Protein AF-0000000075212698 (afdb_homodimer)

pLDDT: mean 96.48, std 2.79, range [84.56, 98.81]

Nearest PDB structures (foldseek):
  7v3x-assembly1_C  TM=4.521E-01  e=8.523E-01  Synechococcus elongatus PCC 7942 = FACHB-805
  4tla-assembly1_F  TM=4.511E-01  e=1.240E+00  Synechococcus elongatus PCC 7942 = FACHB-805
  7x1y-assembly1_A  TM=4.013E-01  e=2.177E+00  Synechococcus elongatus PCC 7942 = FACHB-805
  7v3x-assembly1_F  TM=4.484E-01  e=5.225E+00  Synechococcus elongatus PCC 7942 = FACHB-805
  7v3x-assembly1_C  TM=4.525E-01  e=9.574E-01  Synechococcus elongatus PCC 7942 = FACHB-805

InterPro domains:
  IPR014925 CGGC domain [PF08821] (2-111)
  IPR014925 CGGC domain [SM01078] (2-111)

Solvent-accessible surface area (backbone atoms only — not comparable to full-atom values): 11495 Å² total; per-residue (Å²): 83,31,32,24,37,38,31,39,44,86,47,43,85,81,42,40,46,38,66,52,44,43,12,53,72,64,35,28,68,58,33,40,86,45,60,92,48,64,62,40,64,41,27,60,37,54,20,70,33,91,84,33,79,40,36,45,64,47,38,45,51,39,36,72,72,58,29,43,27,40,28,38,24,20,33,27,60,61,2,48,94,79,70,56,46,43,89,44,39,68,61,48,48,52,42,40,52,71,57,41,56,93,83,36,42,79,37,71,45,32,51,135,84,29,32,24,37,38,31,40,45,86,47,43,85,81,42,41,46,36,66,50,43,42,12,54,72,65,34,29,69,57,32,39,84,43,61,91,48,64,64,41,64,41,26,60,36,54,21,70,34,92,83,33,78,40,35,45,64,47,39,45,52,39,36,73,72,59,28,44,26,42,28,38,24,21,33,27,60,61,3,48,94,79,69,56,46,44,90,46,39,68,61,48,49,52,42,42,51,72,56,42,56,92,85,35,42,78,36,70,43,31,49,134

Foldseek 3Di:
DEEEEEEAPVCVVPDVCVLLVVCLCCVDALSVVVNVDHYHYQYYYYLPHPPSPCLLVVLLVSVVSPALEYEYECCAQQVPPPRDHRPCLVVSQVSNVVNRPVNRYYHRYRHD/DEEEEEEAPVCVVPDVCVLLVVCLCCVDALSVVVNVDHYHYQYYYYLPHPPSPCLLVVLLVSVVSPALEYEYECCAQQVPPPRDHRPCLVVSQVSNVVNRDVNRYYHRYRHD

Radius of gyration: 16.18 Å; Cα contacts (8 Å, |Δi|>4): 481; chains: 2; bounding box: 34×48×38 Å

Secondary structure (DSSP, 8-state):
-EEEEEE-GGGTTT--SHHHHHHHHHT-GGGGGGTTS--EEEEEEE--STT-TTHHHHHHHHHHTT-SEEEEPHHHHT-TTTT---TTHHHHHHHHHHHS-TT-EEE--S--/-EEEEEE-GGGTTT--SHHHHHHHHHT-GGGGGGTTS--EEEEEEE--STT-TTHHHHHHHHHHTT-SEEEEPHHHHT-TTTT---TTHHHHHHHHHHHS-TT-EEE--S--

Structure (mmCIF, N/CA/C/O backbone):
data_AF-0000000075212698-model_v1
#
loop_
_entity.id
_entity.type
_entity.pdbx_description
1 polymer 'Predicted metal-binding protein'
#
loop_
_atom_site.group_PDB
_atom_site.id
_atom_site.type_symbol
_atom_site.label_atom_id
_atom_site.label_alt_id
_atom_site.label_comp_id
_atom_site.label_asym_id
_atom_site.label_entity_id
_atom_site.label_seq_id
_atom_site.pdbx_PDB_ins_code
_atom_site.Cartn_x
_atom_site.Cartn_y
_atom_site.Cartn_z
_atom_site.occupancy
_atom_site.B_iso_or_equiv
_atom_site.auth_seq_id
_atom_site.auth_comp_id
_atom_site.auth_asym_id
_atom_site.auth_atom_id
_atom_site.pdbx_PDB_model_num
ATOM 1 N N . MET A 1 1 ? -13.312 -9.727 -5.676 1 96.56 1 MET A N 1
ATOM 2 C CA . MET A 1 1 ? -12.266 -10.398 -4.914 1 96.56 1 MET A CA 1
ATOM 3 C C . MET A 1 1 ? -11.633 -9.445 -3.906 1 96.56 1 MET A C 1
ATOM 5 O O . MET A 1 1 ? -11.703 -8.227 -4.066 1 96.56 1 MET A O 1
ATOM 9 N N . LYS A 1 2 ? -11.102 -10.055 -2.836 1 98 2 LYS A N 1
ATOM 10 C CA . LYS A 1 2 ? -10.336 -9.336 -1.823 1 98 2 LYS A CA 1
ATOM 11 C C . LYS A 1 2 ? -8.844 -9.602 -1.974 1 98 2 LYS A C 1
ATOM 13 O O . LYS A 1 2 ? -8.375 -10.719 -1.748 1 98 2 LYS A O 1
ATOM 18 N N . LEU A 1 3 ? -8.117 -8.508 -2.314 1 98.75 3 LEU A N 1
ATOM 19 C CA . LEU A 1 3 ? -6.77 -8.664 -2.854 1 98.75 3 LEU A CA 1
ATOM 20 C C . LEU A 1 3 ? -5.723 -8.164 -1.861 1 98.75 3 LEU A C 1
ATOM 22 O O . LEU A 1 3 ? -5.844 -7.051 -1.337 1 98.75 3 LEU A O 1
ATOM 26 N N . GLY A 1 4 ? -4.793 -9 -1.529 1 98.75 4 GLY A N 1
ATOM 27 C CA . GLY A 1 4 ? -3.529 -8.562 -0.956 1 98.75 4 GLY A CA 1
ATOM 28 C C . GLY A 1 4 ? -2.41 -8.469 -1.976 1 98.75 4 GLY A C 1
ATOM 29 O O . GLY A 1 4 ? -2.352 -9.266 -2.914 1 98.75 4 GLY A O 1
ATOM 30 N N . ILE A 1 5 ? -1.517 -7.516 -1.771 1 98.75 5 ILE A N 1
ATOM 31 C CA . ILE A 1 5 ? -0.363 -7.375 -2.652 1 98.75 5 ILE A CA 1
ATOM 32 C C . ILE A 1 5 ? 0.925 -7.457 -1.836 1 98.75 5 ILE A C 1
ATOM 34 O O . ILE A 1 5 ? 1.064 -6.777 -0.817 1 98.75 5 ILE A O 1
ATOM 38 N N . ILE A 1 6 ? 1.846 -8.305 -2.266 1 98.5 6 ILE A N 1
ATOM 39 C CA . ILE A 1 6 ? 3.182 -8.398 -1.686 1 98.5 6 ILE A CA 1
ATOM 40 C C . ILE A 1 6 ? 4.219 -7.934 -2.707 1 98.5 6 ILE A C 1
ATOM 42 O O . ILE A 1 6 ? 4.266 -8.445 -3.828 1 98.5 6 ILE A O 1
ATOM 46 N N . ARG A 1 7 ? 4.996 -6.969 -2.311 1 97.88 7 ARG A N 1
ATOM 47 C CA . ARG A 1 7 ? 5.977 -6.391 -3.227 1 97.88 7 ARG A CA 1
ATOM 48 C C . ARG A 1 7 ? 7.395 -6.578 -2.699 1 97.88 7 ARG A C 1
ATOM 50 O O . ARG A 1 7 ? 7.586 -6.988 -1.553 1 97.88 7 ARG A O 1
ATOM 57 N N . CYS A 1 8 ? 8.398 -6.289 -3.504 1 97.44 8 CYS A N 1
ATOM 58 C CA . CYS A 1 8 ? 9.805 -6.379 -3.133 1 97.44 8 CYS A CA 1
ATOM 59 C C . CYS A 1 8 ? 10.203 -5.223 -2.223 1 97.44 8 CYS A C 1
ATOM 61 O O . CYS A 1 8 ? 10.016 -4.059 -2.574 1 97.44 8 CYS A O 1
ATOM 63 N N . GLN A 1 9 ? 10.797 -5.602 -1.095 1 94.31 9 GLN A N 1
ATOM 64 C CA . GLN A 1 9 ? 11.234 -4.559 -0.175 1 94.31 9 GLN A CA 1
ATOM 65 C C . GLN A 1 9 ? 12.344 -3.715 -0.79 1 94.31 9 GLN A C 1
ATOM 67 O O . GLN A 1 9 ? 12.445 -2.518 -0.518 1 94.31 9 GLN A O 1
ATOM 72 N N . GLN A 1 10 ? 13.102 -4.266 -1.676 1 93.38 10 GLN A N 1
ATOM 73 C CA . GLN A 1 10 ? 14.281 -3.604 -2.225 1 93.38 10 GLN A CA 1
ATOM 74 C C . GLN A 1 10 ? 13.891 -2.566 -3.275 1 93.38 10 GLN A C 1
ATOM 76 O O . GLN A 1 10 ? 14.719 -1.747 -3.684 1 93.38 10 GLN A O 1
ATOM 81 N N . THR A 1 11 ? 12.695 -2.553 -3.703 1 93.38 11 THR A N 1
ATOM 82 C CA . THR A 1 11 ? 12.297 -1.624 -4.758 1 93.38 11 THR A CA 1
ATOM 83 C C . THR A 1 11 ? 11.344 -0.564 -4.211 1 93.38 11 THR A C 1
ATOM 85 O O . THR A 1 11 ? 10.977 0.371 -4.926 1 93.38 11 THR A O 1
ATOM 88 N N . GLU A 1 12 ? 11 -0.681 -2.941 1 89.44 12 GLU A N 1
ATOM 89 C CA . GLU A 1 12 ? 10.016 0.217 -2.348 1 89.44 12 GLU A CA 1
ATOM 90 C C . GLU A 1 12 ? 10.508 1.66 -2.348 1 89.44 12 GLU A C 1
ATOM 92 O O . GLU A 1 12 ? 9.711 2.598 -2.418 1 89.44 12 GLU A O 1
ATOM 97 N N . HIS A 1 13 ? 11.844 1.8 -2.256 1 89 13 HIS A N 1
ATOM 98 C CA . HIS A 1 13 ? 12.406 3.146 -2.225 1 89 13 HIS A CA 1
ATOM 99 C C . HIS A 1 13 ? 12.219 3.85 -3.566 1 89 13 HIS A C 1
ATOM 101 O O . HIS A 1 13 ? 12.242 5.082 -3.635 1 89 13 HIS A O 1
ATOM 107 N N . LEU A 1 14 ? 12.047 3.121 -4.633 1 91.69 14 LEU A N 1
ATOM 108 C CA . LEU A 1 14 ? 11.93 3.672 -5.98 1 91.69 14 LEU A CA 1
ATOM 109 C C . LEU A 1 14 ? 10.477 3.721 -6.43 1 91.69 14 LEU A C 1
ATOM 111 O O . LEU A 1 14 ? 10.117 4.496 -7.316 1 91.69 14 LEU A O 1
ATOM 115 N N . CYS A 1 15 ? 9.68 2.93 -5.801 1 96.25 15 CYS A N 1
ATOM 116 C CA . CYS A 1 15 ? 8.344 2.703 -6.355 1 96.25 15 CYS A CA 1
ATOM 117 C C . CYS A 1 15 ? 7.297 2.648 -5.254 1 96.25 15 CYS A C 1
ATOM 119 O O . CYS A 1 15 ? 7.324 1.75 -4.41 1 96.25 15 CYS A O 1
ATOM 121 N N . PRO A 1 16 ? 6.305 3.539 -5.285 1 97.12 16 PRO A N 1
ATOM 122 C CA . PRO A 1 16 ? 5.277 3.521 -4.242 1 97.12 16 PRO A CA 1
ATOM 123 C C . PRO A 1 16 ? 4.133 2.559 -4.555 1 97.12 16 PRO A C 1
ATOM 125 O O . PRO A 1 16 ? 3.152 2.498 -3.811 1 97.12 16 PRO A O 1
ATOM 128 N N . GLY A 1 17 ? 4.219 1.782 -5.602 1 97.12 17 GLY A N 1
ATOM 129 C CA . GLY A 1 17 ? 3.201 0.8 -5.945 1 97.12 17 GLY A CA 1
ATOM 130 C C . GLY A 1 17 ? 2.094 1.367 -6.812 1 97.12 17 GLY A C 1
ATOM 131 O O . GLY A 1 17 ? 0.972 0.853 -6.812 1 97.12 17 GLY A O 1
ATOM 132 N N . THR A 1 18 ? 2.371 2.426 -7.594 1 98.06 18 THR A N 1
ATOM 133 C CA . THR A 1 18 ? 1.349 3.197 -8.297 1 98.06 18 THR A CA 1
ATOM 134 C C . THR A 1 18 ? 0.63 2.332 -9.328 1 98.06 18 THR A C 1
ATOM 136 O O . THR A 1 18 ? -0.601 2.262 -9.336 1 98.06 18 THR A O 1
ATOM 139 N N . LYS A 1 19 ? 1.386 1.662 -10.133 1 97.38 19 LYS A N 1
ATOM 140 C CA . LYS A 1 19 ? 0.755 0.887 -11.195 1 97.38 19 LYS A CA 1
ATOM 141 C C . LYS A 1 19 ? 0.033 -0.334 -10.633 1 97.38 19 LYS A C 1
ATOM 143 O O . LYS A 1 19 ? -1 -0.75 -11.164 1 97.38 19 LYS A O 1
ATOM 148 N N . CYS A 1 20 ? 0.6 -0.941 -9.555 1 98.06 20 CYS A N 1
ATOM 149 C CA . CYS A 1 20 ? -0.098 -2.035 -8.891 1 98.06 20 CYS A CA 1
ATOM 150 C C . CYS A 1 20 ? -1.463 -1.584 -8.383 1 98.06 20 CYS A C 1
ATOM 152 O O . CYS A 1 20 ? -2.473 -2.248 -8.633 1 98.06 20 CYS A O 1
ATOM 154 N N . LEU A 1 21 ? -1.474 -0.436 -7.73 1 98.06 21 LEU A N 1
ATOM 155 C CA . LEU A 1 21 ? -2.703 0.087 -7.145 1 98.06 21 LEU A CA 1
ATOM 156 C C . LEU A 1 21 ? -3.678 0.529 -8.234 1 98.06 21 LEU A C 1
ATOM 158 O O . LEU A 1 21 ? -4.875 0.239 -8.156 1 98.06 21 LEU A O 1
ATOM 162 N N . GLN A 1 22 ? -3.191 1.182 -9.273 1 96.94 22 GLN A N 1
ATOM 163 C CA . GLN A 1 22 ? -4.035 1.58 -10.391 1 96.94 22 GLN A CA 1
ATOM 164 C C . GLN A 1 22 ? -4.652 0.364 -11.078 1 96.94 22 GLN A C 1
ATOM 166 O O . GLN A 1 22 ? -5.84 0.371 -11.414 1 96.94 22 GLN A O 1
ATOM 171 N N . GLY A 1 23 ? -3.807 -0.583 -11.305 1 97.75 23 GLY A N 1
ATOM 172 C CA . GLY A 1 23 ? -4.309 -1.814 -11.898 1 97.75 23 GLY A CA 1
ATOM 173 C C . GLY A 1 23 ? -5.441 -2.438 -11.102 1 97.75 23 GLY A C 1
ATOM 174 O O . GLY A 1 23 ? -6.48 -2.789 -11.664 1 97.75 23 GLY A O 1
ATOM 175 N N . ALA A 1 24 ? -5.254 -2.547 -9.781 1 97.69 24 ALA A N 1
ATOM 176 C CA . ALA A 1 24 ? -6.258 -3.16 -8.922 1 97.69 24 ALA A CA 1
ATOM 177 C C . ALA A 1 24 ? -7.531 -2.318 -8.875 1 97.69 24 ALA A C 1
ATOM 179 O O . ALA A 1 24 ? -8.641 -2.857 -8.922 1 97.69 24 ALA A O 1
ATOM 180 N N . GLN A 1 25 ? -7.383 -1.03 -8.875 1 95.75 25 GLN A N 1
ATOM 181 C CA . GLN A 1 25 ? -8.516 -0.125 -8.695 1 95.75 25 GLN A CA 1
ATOM 182 C C . GLN A 1 25 ? -9.328 -0.001 -9.977 1 95.75 25 GLN A C 1
ATOM 184 O O . GLN A 1 25 ? -10.555 0.135 -9.93 1 95.75 25 GLN A O 1
ATOM 189 N N . HIS A 1 26 ? -8.703 -0.141 -11.133 1 96.81 26 HIS A N 1
ATOM 190 C CA . HIS A 1 26 ? -9.375 0.185 -12.383 1 96.81 26 HIS A CA 1
ATOM 191 C C . HIS A 1 26 ? -9.391 -1.013 -13.328 1 96.81 26 HIS A C 1
ATOM 193 O O . HIS A 1 26 ? -9.742 -0.876 -14.5 1 96.81 26 HIS A O 1
ATOM 199 N N . HIS A 1 27 ? -9.039 -2.127 -12.82 1 98.25 27 HIS A N 1
ATOM 200 C CA . HIS A 1 27 ? -8.984 -3.34 -13.625 1 98.25 27 HIS A CA 1
ATOM 201 C C . HIS A 1 27 ? -8.109 -3.143 -14.859 1 98.25 27 HIS A C 1
ATOM 203 O O . HIS A 1 27 ? -8.547 -3.424 -15.984 1 98.25 27 HIS A O 1
ATOM 209 N N . LEU A 1 28 ? -6.941 -2.66 -14.539 1 98.06 28 LEU A N 1
ATOM 210 C CA . LEU A 1 28 ? -5.988 -2.443 -15.617 1 98.06 28 LEU A CA 1
ATOM 211 C C . LEU A 1 28 ? -4.883 -3.494 -15.594 1 98.06 28 LEU A C 1
ATOM 213 O O . LEU A 1 28 ? -4.758 -4.238 -14.617 1 98.06 28 LEU A O 1
ATOM 217 N N . TYR A 1 29 ? -4.172 -3.598 -16.625 1 97.62 29 TYR A N 1
ATOM 218 C CA . TYR A 1 29 ? -3.018 -4.484 -16.734 1 97.62 29 TYR A CA 1
ATOM 219 C C . TYR A 1 29 ? -3.414 -5.934 -16.484 1 97.62 29 TYR A C 1
ATOM 221 O O . TYR A 1 29 ? -4.324 -6.453 -17.125 1 97.62 29 TYR A O 1
ATOM 229 N N . ASN A 1 30 ? -2.676 -6.535 -15.594 1 97.69 30 ASN A N 1
ATOM 230 C CA . ASN A 1 30 ? -2.971 -7.945 -15.359 1 97.69 30 ASN A CA 1
ATOM 231 C C . ASN A 1 30 ? -4.305 -8.125 -14.641 1 97.69 30 ASN A C 1
ATOM 233 O O . ASN A 1 30 ? -4.832 -9.234 -14.57 1 97.69 30 ASN A O 1
ATOM 237 N N . PHE A 1 31 ? -4.867 -7.109 -14.156 1 98.38 31 PHE A N 1
ATOM 238 C CA . PHE A 1 31 ? -6.137 -7.188 -13.445 1 98.38 31 PHE A CA 1
ATOM 239 C C . PHE A 1 31 ? -7.309 -7.074 -14.414 1 98.38 31 PHE A C 1
ATOM 241 O O . PHE A 1 31 ? -8.469 -7.242 -14.016 1 98.38 31 PHE A O 1
ATOM 248 N N . GLU A 1 32 ? -7.031 -6.875 -15.672 1 98.19 32 GLU A N 1
ATOM 249 C CA . GLU A 1 32 ? -8.086 -6.848 -16.688 1 98.19 32 GLU A CA 1
ATOM 250 C C . GLU A 1 32 ? -8.875 -8.148 -16.688 1 98.19 32 GLU A C 1
ATOM 252 O O . GLU A 1 32 ? -10.078 -8.148 -16.969 1 98.19 32 GLU A O 1
ATOM 257 N N . GLN A 1 33 ? -8.211 -9.156 -16.375 1 97.06 33 GLN A N 1
ATOM 258 C CA . GLN A 1 33 ? -8.828 -10.477 -16.391 1 97.06 33 GLN A CA 1
ATOM 259 C C . GLN A 1 33 ? -9.906 -10.594 -15.32 1 97.06 33 GLN A C 1
ATOM 261 O O . GLN A 1 33 ? -10.719 -11.523 -15.344 1 97.06 33 GLN A O 1
ATOM 266 N N . PHE A 1 34 ? -9.914 -9.641 -14.43 1 97.38 34 PHE A N 1
ATOM 267 C CA . PHE A 1 34 ? -10.891 -9.656 -13.344 1 97.38 34 PHE A CA 1
ATOM 268 C C . PHE A 1 34 ? -11.891 -8.516 -13.508 1 97.38 34 PHE A C 1
ATOM 270 O O . PHE A 1 34 ? -12.461 -8.039 -12.523 1 97.38 34 PHE A O 1
ATOM 277 N N . LYS A 1 35 ? -12.047 -8.031 -14.727 1 96.75 35 LYS A N 1
ATOM 278 C CA . LYS A 1 35 ? -12.812 -6.816 -15 1 96.75 35 LYS A CA 1
ATOM 279 C C . LYS A 1 35 ? -14.273 -6.984 -14.586 1 96.75 35 LYS A C 1
ATOM 281 O O . LYS A 1 35 ? -14.961 -6.004 -14.305 1 96.75 35 LYS A O 1
ATOM 286 N N . ASP A 1 36 ? -14.758 -8.188 -14.492 1 96.94 36 ASP A N 1
ATOM 287 C CA . ASP A 1 36 ? -16.172 -8.438 -14.227 1 96.94 36 ASP A CA 1
ATOM 288 C C . ASP A 1 36 ? -16.422 -8.641 -12.734 1 96.94 36 ASP A C 1
ATOM 290 O O . ASP A 1 36 ? -17.531 -8.984 -12.328 1 96.94 36 ASP A O 1
ATOM 294 N N . GLU A 1 37 ? -15.398 -8.477 -11.914 1 96.12 37 GLU A N 1
ATOM 295 C CA . GLU A 1 37 ? -15.594 -8.578 -10.469 1 96.12 37 GLU A CA 1
ATOM 296 C C . GLU A 1 37 ? -14.93 -7.414 -9.742 1 96.12 37 GLU A C 1
ATOM 298 O O . GLU A 1 37 ? -13.859 -6.957 -10.141 1 96.12 37 GLU A O 1
ATOM 303 N N . PRO A 1 38 ? -15.602 -7.012 -8.695 1 96.38 38 PRO A N 1
ATOM 304 C CA . PRO A 1 38 ? -14.977 -5.949 -7.902 1 96.38 38 PRO A CA 1
ATOM 305 C C . PRO A 1 38 ? -13.711 -6.41 -7.195 1 96.38 38 PRO A C 1
ATOM 307 O O . PRO A 1 38 ? -13.602 -7.574 -6.801 1 96.38 38 PRO A O 1
ATOM 310 N N . ILE A 1 39 ? -12.742 -5.477 -7.105 1 97.69 39 ILE A N 1
ATOM 311 C CA . ILE A 1 39 ? -11.508 -5.746 -6.371 1 97.69 39 ILE A CA 1
ATOM 312 C C . ILE A 1 39 ? -11.438 -4.84 -5.145 1 97.69 39 ILE A C 1
ATOM 314 O O . ILE A 1 39 ? -11.555 -3.617 -5.258 1 97.69 39 ILE A O 1
ATOM 318 N N . GLU A 1 40 ? -11.344 -5.453 -4.02 1 97.5 40 GLU A N 1
ATOM 319 C CA . GLU A 1 40 ? -11.109 -4.762 -2.758 1 97.5 40 GLU A CA 1
ATOM 320 C C . GLU A 1 40 ? -9.688 -5 -2.256 1 97.5 40 GLU A C 1
ATOM 322 O O . GLU A 1 40 ? -9.266 -6.148 -2.092 1 97.5 40 GLU A O 1
ATOM 327 N N . LEU A 1 41 ? -9 -3.932 -1.988 1 98.12 41 LEU A N 1
ATOM 328 C CA . LEU A 1 41 ? -7.641 -4.062 -1.477 1 98.12 41 LEU A CA 1
ATOM 329 C C . LEU A 1 41 ? -7.648 -4.285 0.032 1 98.12 41 LEU A C 1
ATOM 331 O O . LEU A 1 41 ? -8.156 -3.449 0.785 1 98.12 41 LEU A O 1
ATOM 335 N N . ILE A 1 42 ? -7.031 -5.379 0.391 1 98.31 42 ILE A N 1
ATOM 336 C CA . ILE A 1 42 ? -6.973 -5.738 1.804 1 98.31 42 ILE A CA 1
ATOM 337 C C . ILE A 1 42 ? -5.672 -5.223 2.412 1 98.31 42 ILE A C 1
ATOM 339 O O . ILE A 1 42 ? -5.625 -4.879 3.596 1 98.31 42 ILE A O 1
ATOM 343 N N . GLY A 1 43 ? -4.668 -5.234 1.607 1 98.25 43 GLY A N 1
ATOM 344 C CA . GLY A 1 43 ? -3.377 -4.793 2.105 1 98.25 43 GLY A CA 1
ATOM 345 C C . GLY A 1 43 ? -2.297 -4.781 1.039 1 98.25 43 GLY A C 1
ATOM 346 O O . GLY A 1 43 ? -2.469 -5.371 -0.03 1 98.25 43 GLY A O 1
ATOM 347 N N . MET A 1 44 ? -1.216 -4.031 1.326 1 98.25 44 MET A N 1
ATOM 348 C CA . MET A 1 44 ? 0.012 -3.996 0.538 1 98.25 44 MET A CA 1
ATOM 349 C C . MET A 1 44 ? 1.24 -3.984 1.441 1 98.25 44 MET A C 1
ATOM 351 O O . MET A 1 44 ? 1.43 -3.055 2.229 1 98.25 44 MET A O 1
ATOM 355 N N . VAL A 1 45 ? 2.047 -5.043 1.29 1 97.25 45 VAL A N 1
ATOM 356 C CA . VAL A 1 45 ? 3.201 -5.199 2.168 1 97.25 45 VAL A CA 1
ATOM 357 C C . VAL A 1 45 ? 4.43 -5.574 1.343 1 97.25 45 VAL A C 1
ATOM 359 O O . VAL A 1 45 ? 4.309 -5.953 0.176 1 97.25 45 VAL A O 1
ATOM 362 N N . SER A 1 46 ? 5.562 -5.422 1.981 1 96.69 46 SER A N 1
ATOM 363 C CA . SER A 1 46 ? 6.781 -5.879 1.325 1 96.69 46 SER A CA 1
ATOM 364 C C . SER A 1 46 ? 7.117 -7.316 1.718 1 96.69 46 SER A C 1
ATOM 366 O O . SER A 1 46 ? 6.555 -7.848 2.676 1 96.69 46 SER A O 1
ATOM 368 N N . CYS A 1 47 ? 8.039 -7.879 1.026 1 97 47 CYS A N 1
ATOM 369 C CA . CYS A 1 47 ? 8.477 -9.25 1.268 1 97 47 CYS A CA 1
ATOM 370 C C . CYS A 1 47 ? 9.344 -9.328 2.518 1 97 47 CYS A C 1
ATOM 372 O O . CYS A 1 47 ? 9.719 -10.422 2.949 1 97 47 CYS A O 1
ATOM 374 N N . GLY A 1 48 ? 9.688 -8.242 3.047 1 93.75 48 GLY A N 1
ATOM 375 C CA . GLY A 1 48 ? 10.453 -8.211 4.281 1 93.75 48 GLY A CA 1
ATOM 376 C C . GLY A 1 48 ? 11.953 -8.273 4.055 1 93.75 48 GLY A C 1
ATOM 377 O O . GLY A 1 48 ? 12.719 -8.484 4.996 1 93.75 48 GLY A O 1
ATOM 378 N N . GLY A 1 49 ? 12.32 -8.172 2.754 1 93.06 49 GLY A N 1
ATOM 379 C CA . GLY A 1 49 ? 13.742 -8.188 2.441 1 93.06 49 GLY A CA 1
ATOM 380 C C . GLY A 1 49 ? 14.234 -9.547 1.982 1 93.06 49 GLY A C 1
ATOM 381 O O . GLY A 1 49 ? 13.531 -10.547 2.129 1 93.06 49 GLY A O 1
ATOM 382 N N . CYS A 1 50 ? 15.43 -9.531 1.473 1 95.38 50 CYS A N 1
ATOM 383 C CA . CYS A 1 50 ? 16.031 -10.766 0.972 1 95.38 50 CYS A CA 1
ATOM 384 C C . CYS A 1 50 ? 16.375 -11.703 2.117 1 95.38 50 CYS A C 1
ATOM 386 O O . CYS A 1 50 ? 16.969 -11.281 3.115 1 95.38 50 CYS A O 1
ATOM 388 N N . PRO A 1 51 ? 16.031 -13.016 1.991 1 96 51 PRO A N 1
ATOM 389 C CA . PRO A 1 51 ? 15.539 -13.734 0.815 1 96 51 PRO A CA 1
ATOM 390 C C . PRO A 1 51 ? 14.016 -13.812 0.771 1 96 51 PRO A C 1
ATOM 392 O O . PRO A 1 51 ? 13.453 -14.664 0.068 1 96 51 PRO A O 1
ATOM 395 N N . GLY A 1 52 ? 13.258 -12.945 1.443 1 95 52 GLY A N 1
ATOM 396 C CA . GLY A 1 52 ? 11.805 -12.93 1.427 1 95 52 GLY A CA 1
ATOM 397 C C . GLY A 1 52 ? 11.188 -13.828 2.486 1 95 52 GLY A C 1
ATOM 398 O O . GLY A 1 52 ? 10.094 -14.359 2.295 1 95 52 GLY A O 1
ATOM 399 N N . LYS A 1 53 ? 11.828 -13.906 3.621 1 93.56 53 LYS A N 1
ATOM 400 C CA . LYS A 1 53 ? 11.414 -14.844 4.656 1 93.56 53 LYS A CA 1
ATOM 401 C C . LYS A 1 53 ? 10.125 -14.383 5.332 1 93.56 53 LYS A C 1
ATOM 403 O O . LYS A 1 53 ? 9.453 -15.172 6.004 1 93.56 53 LYS A O 1
ATOM 408 N N . GLN A 1 54 ? 9.742 -13.156 5.121 1 96.5 54 GLN A N 1
ATOM 409 C CA . GLN A 1 54 ? 8.562 -12.648 5.816 1 96.5 54 GLN A CA 1
ATOM 410 C C . GLN A 1 54 ? 7.305 -12.852 4.984 1 96.5 54 GLN A C 1
ATOM 412 O O . GLN A 1 54 ? 6.195 -12.586 5.453 1 96.5 54 GLN A O 1
ATOM 417 N N . VAL A 1 55 ? 7.449 -13.336 3.793 1 97.62 55 VAL A N 1
ATOM 418 C CA . VAL A 1 55 ? 6.332 -13.477 2.867 1 97.62 55 VAL A CA 1
ATOM 419 C C . VAL A 1 55 ? 5.27 -14.391 3.477 1 97.62 55 VAL A C 1
ATOM 421 O O . VAL A 1 55 ? 4.074 -14.094 3.42 1 97.62 55 VAL A O 1
ATOM 424 N N . ASN A 1 56 ? 5.742 -15.445 4.113 1 97.38 56 ASN A N 1
ATOM 425 C CA . ASN A 1 56 ? 4.781 -16.391 4.676 1 97.38 56 ASN A CA 1
ATOM 426 C C . ASN A 1 56 ? 3.916 -15.734 5.746 1 97.38 56 ASN A C 1
ATOM 428 O O . ASN A 1 56 ? 2.686 -15.75 5.652 1 97.38 56 ASN A O 1
ATOM 432 N N . ALA A 1 57 ? 4.531 -15.148 6.734 1 97.56 57 ALA A N 1
ATOM 433 C CA . ALA A 1 57 ? 3.809 -14.508 7.832 1 97.56 57 ALA A CA 1
ATOM 434 C C . ALA A 1 57 ? 2.898 -13.398 7.312 1 97.56 57 ALA A C 1
ATOM 436 O O . ALA A 1 57 ? 1.795 -13.203 7.828 1 97.56 57 ALA A O 1
ATOM 437 N N . ARG A 1 58 ? 3.275 -12.766 6.316 1 97.69 58 ARG A N 1
ATOM 438 C CA . ARG A 1 58 ? 2.502 -11.648 5.781 1 97.69 58 ARG A CA 1
AT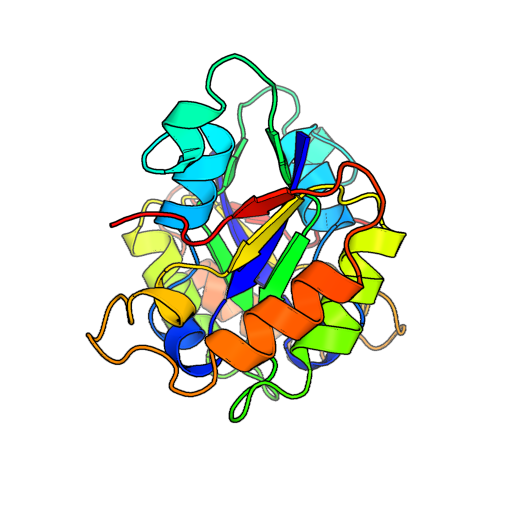OM 439 C C . ARG A 1 58 ? 1.328 -12.148 4.945 1 97.69 58 ARG A C 1
ATOM 441 O O . ARG A 1 58 ? 0.245 -11.562 4.977 1 97.69 58 ARG A O 1
ATOM 448 N N . ALA A 1 59 ? 1.552 -13.25 4.215 1 98.19 59 ALA A N 1
ATOM 449 C CA . ALA A 1 59 ? 0.436 -13.891 3.523 1 98.19 59 ALA A CA 1
ATOM 450 C C . ALA A 1 59 ? -0.624 -14.367 4.512 1 98.19 59 ALA A C 1
ATOM 452 O O . ALA A 1 59 ? -1.819 -14.148 4.305 1 98.19 59 ALA A O 1
ATOM 453 N N . VAL A 1 60 ? -0.167 -14.938 5.625 1 98.19 60 VAL A N 1
ATOM 454 C CA . VAL A 1 60 ? -1.074 -15.406 6.668 1 98.19 60 VAL A CA 1
ATOM 455 C C . VAL A 1 60 ? -1.909 -14.234 7.184 1 98.19 60 VAL A C 1
ATOM 457 O O . VAL A 1 60 ? -3.129 -14.344 7.32 1 98.19 60 VAL A O 1
ATOM 460 N N . GLU A 1 61 ? -1.265 -13.141 7.438 1 98 61 GLU A N 1
ATOM 461 C CA . GLU A 1 61 ? -1.955 -11.969 7.977 1 98 61 GLU A CA 1
ATOM 462 C C . GLU A 1 61 ? -2.967 -11.414 6.977 1 98 61 GLU A C 1
ATOM 464 O O . GLU A 1 61 ? -4.082 -11.055 7.355 1 98 61 GLU A O 1
ATOM 469 N N . LEU A 1 62 ? -2.58 -11.352 5.684 1 98.25 62 LEU A N 1
ATOM 470 C CA . LEU A 1 62 ? -3.504 -10.898 4.652 1 98.25 62 LEU A CA 1
ATOM 471 C C . LEU A 1 62 ? -4.742 -11.789 4.602 1 98.25 62 LEU A C 1
ATOM 473 O O . LEU A 1 62 ? -5.871 -11.289 4.566 1 98.25 62 LEU A O 1
ATOM 477 N N . VAL A 1 63 ? -4.531 -13.086 4.68 1 98.38 63 VAL A N 1
ATOM 478 C CA . VAL A 1 63 ? -5.641 -14.031 4.629 1 98.38 63 VAL A CA 1
ATOM 479 C C . VAL A 1 63 ? -6.504 -13.883 5.879 1 98.38 63 VAL A C 1
ATOM 481 O O . VAL A 1 63 ? -7.734 -13.883 5.797 1 98.38 63 VAL A O 1
ATOM 484 N N . LYS A 1 64 ? -5.863 -13.758 6.973 1 97.81 64 LYS A N 1
ATOM 485 C CA . LYS A 1 64 ? -6.582 -13.547 8.227 1 97.81 64 LYS A CA 1
ATOM 486 C C . LYS A 1 64 ? -7.488 -12.328 8.141 1 97.81 64 LYS A C 1
ATOM 488 O O . LYS A 1 64 ? -8.57 -12.312 8.727 1 97.81 64 LYS A O 1
ATOM 493 N N . ARG A 1 65 ? -7.121 -11.391 7.363 1 97.62 65 ARG A N 1
ATOM 494 C CA . ARG A 1 65 ? -7.879 -10.148 7.242 1 97.62 65 ARG A CA 1
ATOM 495 C C . ARG A 1 65 ? -8.914 -10.242 6.125 1 97.62 65 ARG A C 1
ATOM 497 O O . ARG A 1 65 ? -9.625 -9.273 5.852 1 97.62 65 ARG A O 1
ATOM 504 N N . GLY A 1 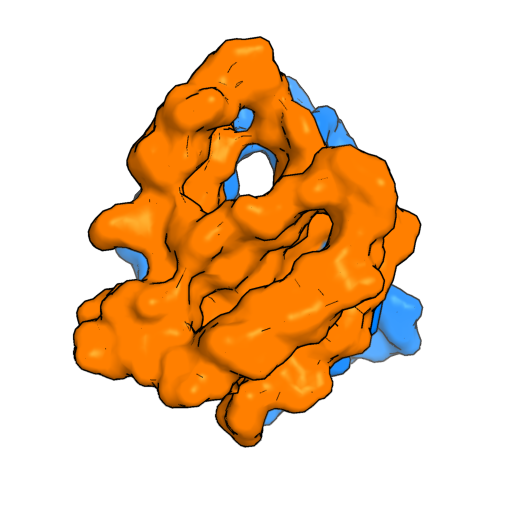66 ? -8.953 -11.352 5.508 1 97 66 GLY A N 1
ATOM 505 C CA . GLY A 1 66 ? -10.07 -11.602 4.605 1 97 66 GLY A CA 1
ATOM 506 C C . GLY A 1 66 ? -9.641 -11.734 3.156 1 97 66 GLY A C 1
ATOM 507 O O . GLY A 1 66 ? -10.477 -11.922 2.273 1 97 66 GLY A O 1
ATOM 508 N N . ALA A 1 67 ? -8.328 -11.672 2.871 1 98.31 67 ALA A N 1
ATOM 509 C CA . ALA A 1 67 ? -7.879 -11.797 1.487 1 98.31 67 ALA A CA 1
ATOM 510 C C . ALA A 1 67 ? -8.18 -13.188 0.938 1 98.31 67 ALA A C 1
ATOM 512 O O . ALA A 1 67 ? -7.867 -14.195 1.58 1 98.31 67 ALA A O 1
ATOM 513 N N . ASP A 1 68 ? -8.789 -13.18 -0.2 1 98.19 68 ASP A N 1
ATOM 514 C CA . ASP A 1 68 ? -8.977 -14.445 -0.896 1 98.19 68 ASP A CA 1
ATOM 515 C C . ASP A 1 68 ? -8.156 -14.492 -2.184 1 98.19 68 ASP A C 1
ATOM 517 O O . ASP A 1 68 ? -8.234 -15.453 -2.947 1 98.19 68 ASP A O 1
ATOM 521 N N . ALA A 1 69 ? -7.391 -13.469 -2.473 1 98.75 69 ALA A N 1
ATOM 522 C CA . ALA A 1 69 ? -6.402 -13.383 -3.547 1 98.75 69 ALA A CA 1
ATOM 523 C C . ALA A 1 69 ? -5.156 -12.633 -3.088 1 98.75 69 ALA A C 1
ATOM 525 O O . ALA A 1 69 ? -5.254 -11.648 -2.357 1 98.75 69 ALA A O 1
ATOM 526 N N . ILE A 1 70 ? -4.027 -13.109 -3.479 1 98.81 70 ILE A N 1
ATOM 527 C CA . ILE A 1 70 ? -2.773 -12.414 -3.199 1 98.81 70 ILE A CA 1
ATOM 528 C C . ILE A 1 70 ? -1.938 -12.328 -4.473 1 98.81 70 ILE A C 1
ATOM 530 O O . ILE A 1 70 ? -1.786 -13.312 -5.195 1 98.81 70 ILE A O 1
ATOM 534 N N . ALA A 1 71 ? -1.488 -11.18 -4.797 1 98.81 71 ALA A N 1
ATOM 535 C CA . ALA A 1 71 ? -0.587 -10.945 -5.922 1 98.81 71 ALA A CA 1
ATOM 536 C C . ALA A 1 71 ? 0.852 -10.773 -5.445 1 98.81 71 ALA A C 1
ATOM 538 O O . ALA A 1 71 ? 1.11 -10.047 -4.484 1 98.81 71 ALA A O 1
ATOM 539 N N . LEU A 1 72 ? 1.78 -11.461 -6.055 1 98.44 72 LEU A N 1
ATOM 540 C CA . LEU A 1 72 ? 3.172 -11.023 -6.035 1 98.44 72 LEU A CA 1
ATOM 541 C C . LEU A 1 72 ? 3.408 -9.922 -7.062 1 98.44 72 LEU A C 1
ATOM 543 O O . LEU A 1 72 ? 3.221 -10.133 -8.258 1 98.44 72 LEU A O 1
ATOM 547 N N . ALA A 1 73 ? 3.783 -8.797 -6.547 1 98.31 73 ALA A N 1
ATOM 548 C CA . ALA A 1 73 ? 3.932 -7.645 -7.434 1 98.31 73 ALA A CA 1
ATOM 549 C C . ALA A 1 73 ? 5.008 -7.898 -8.484 1 98.31 73 ALA A C 1
ATOM 551 O O . ALA A 1 73 ? 5.914 -8.703 -8.273 1 98.31 73 ALA A O 1
ATOM 552 N N . SER A 1 74 ? 4.977 -7.152 -9.562 1 98.06 74 SER A N 1
ATOM 553 C CA . SER A 1 74 ? 5.848 -7.359 -10.719 1 98.06 74 SER A CA 1
ATOM 554 C C . SER A 1 74 ? 7.312 -7.148 -10.352 1 98.06 74 SER A C 1
ATOM 556 O O . SER A 1 74 ? 8.203 -7.703 -11 1 98.06 74 SER A O 1
ATOM 558 N N . CYS A 1 75 ? 7.539 -6.422 -9.297 1 97.94 75 CYS A N 1
ATOM 559 C CA . CYS A 1 75 ? 8.922 -6.227 -8.867 1 97.94 75 CYS A CA 1
ATOM 560 C C . CYS A 1 75 ? 9.523 -7.535 -8.367 1 97.94 75 CYS A C 1
ATOM 562 O O . CYS A 1 75 ? 10.742 -7.723 -8.422 1 97.94 75 CYS A O 1
ATOM 564 N N . ILE A 1 76 ? 8.688 -8.375 -7.871 1 97.69 76 ILE A N 1
ATOM 565 C CA . ILE A 1 76 ? 9.148 -9.695 -7.438 1 97.69 76 ILE A CA 1
ATOM 566 C C . ILE A 1 76 ? 9.18 -10.648 -8.625 1 97.69 76 ILE A C 1
ATOM 568 O O . ILE A 1 76 ? 10.211 -11.25 -8.922 1 97.69 76 ILE A O 1
ATOM 572 N N . SER A 1 77 ? 8.109 -10.734 -9.383 1 96.69 77 SER A N 1
ATOM 573 C CA . SER A 1 77 ? 7.918 -11.781 -10.383 1 96.69 77 SER A CA 1
ATOM 574 C C . SER A 1 77 ? 8.641 -11.438 -11.68 1 96.69 77 SER A C 1
ATOM 576 O O . SER A 1 77 ? 9.172 -12.328 -12.352 1 96.69 77 SER A O 1
ATOM 578 N N . ARG A 1 78 ? 8.703 -10.094 -11.992 1 95 78 ARG A N 1
ATOM 579 C CA . ARG A 1 78 ? 9.227 -9.688 -13.297 1 95 78 ARG A CA 1
ATOM 580 C C . ARG A 1 78 ? 10.461 -8.805 -13.133 1 95 78 ARG A C 1
ATOM 582 O O . ARG A 1 78 ? 11.148 -8.5 -14.117 1 95 78 ARG A O 1
ATOM 589 N N . GLY A 1 79 ? 10.711 -8.375 -11.945 1 93.19 79 GLY A N 1
ATOM 590 C CA . GLY A 1 79 ? 11.914 -7.598 -11.656 1 93.19 79 GLY A CA 1
ATOM 591 C C . GLY A 1 79 ? 11.758 -6.125 -11.984 1 93.19 79 GLY A C 1
ATOM 592 O O . GLY A 1 79 ? 12.75 -5.414 -12.141 1 93.19 79 GLY A O 1
ATOM 593 N N . ASN A 1 80 ? 10.453 -5.762 -12.18 1 89.06 80 ASN A N 1
ATOM 594 C CA . ASN A 1 80 ? 10.219 -4.336 -12.383 1 89.06 80 ASN A CA 1
ATOM 595 C C . ASN A 1 80 ? 10.656 -3.521 -11.172 1 89.06 80 ASN A C 1
ATOM 597 O O . ASN A 1 80 ? 10.523 -3.975 -10.031 1 89.06 80 ASN A O 1
ATOM 601 N N . PRO A 1 81 ? 11.094 -2.291 -11.25 1 86.12 81 PRO A N 1
ATOM 602 C CA . PRO A 1 81 ? 11.406 -1.595 -12.5 1 86.12 81 PRO A CA 1
ATOM 603 C C . PRO A 1 81 ? 12.859 -1.798 -12.938 1 86.12 81 PRO A C 1
ATOM 605 O O . PRO A 1 81 ? 13.258 -1.306 -14 1 86.12 81 PRO A O 1
ATOM 608 N N . ILE A 1 82 ? 13.633 -2.635 -12.242 1 84.56 82 ILE A N 1
ATOM 609 C CA . ILE A 1 82 ? 15.07 -2.574 -12.43 1 84.56 82 ILE A CA 1
ATOM 610 C C . ILE A 1 82 ? 15.547 -3.807 -13.203 1 84.56 82 ILE A C 1
ATOM 612 O O . ILE A 1 82 ? 16.75 -4.012 -13.383 1 84.56 82 ILE A O 1
ATOM 616 N N . GLY A 1 83 ? 14.648 -4.668 -13.594 1 89.69 83 GLY A N 1
ATOM 617 C CA . GLY A 1 83 ? 14.992 -5.828 -14.406 1 89.69 83 GLY A CA 1
ATOM 618 C C . GLY A 1 83 ? 15.688 -6.922 -13.625 1 89.69 83 GLY A C 1
ATOM 619 O O . GLY A 1 83 ? 16.547 -7.633 -14.156 1 89.69 83 GLY A O 1
ATOM 620 N N . TYR A 1 84 ? 15.469 -7.012 -12.359 1 93.44 84 TYR A N 1
ATOM 621 C CA . TYR A 1 84 ? 16.094 -7.973 -11.461 1 93.44 84 TYR A CA 1
ATOM 622 C C . TYR A 1 84 ? 15.047 -8.805 -10.734 1 93.44 84 TYR A C 1
ATOM 624 O O . TYR A 1 84 ? 14.758 -8.555 -9.562 1 93.44 84 TYR A O 1
ATOM 632 N N . PRO A 1 85 ? 14.539 -9.789 -11.43 1 96.44 85 PRO A N 1
ATOM 633 C CA . PRO A 1 85 ? 13.523 -10.633 -10.789 1 96.44 85 PRO A CA 1
ATOM 634 C C . PRO A 1 85 ? 14.031 -11.336 -9.539 1 96.44 85 PRO A C 1
ATOM 636 O O . PRO A 1 85 ? 15.203 -11.727 -9.484 1 96.44 85 PRO A O 1
ATOM 639 N N . CYS A 1 86 ? 13.18 -11.453 -8.594 1 97.75 86 CYS A N 1
ATOM 640 C CA . CYS A 1 86 ? 13.547 -12.117 -7.348 1 97.75 86 CYS A CA 1
ATOM 641 C C . CYS A 1 86 ? 13.914 -13.57 -7.59 1 97.75 86 CYS A C 1
ATOM 643 O O . CYS A 1 86 ? 13.117 -14.344 -8.125 1 97.75 86 CYS A O 1
ATOM 645 N N . PRO A 1 87 ? 15.117 -13.984 -7.199 1 97.5 87 PRO A N 1
ATOM 646 C CA . PRO A 1 87 ? 15.484 -15.383 -7.406 1 97.5 87 PRO A CA 1
ATOM 647 C C . PRO A 1 87 ? 14.703 -16.344 -6.508 1 97.5 87 PRO A C 1
ATOM 649 O O . PRO A 1 87 ? 14.742 -17.547 -6.707 1 97.5 87 PRO A O 1
ATOM 652 N N . PHE A 1 88 ? 13.984 -15.805 -5.547 1 97.88 88 PHE A N 1
ATOM 653 C CA . PHE A 1 88 ? 13.242 -16.625 -4.598 1 97.88 88 PHE A CA 1
ATOM 654 C C . PHE A 1 88 ? 11.75 -16.609 -4.906 1 97.88 88 PHE A C 1
ATOM 656 O O . PHE A 1 88 ? 10.938 -17.047 -4.094 1 97.88 88 PHE A O 1
ATOM 663 N N . LYS A 1 89 ? 11.383 -16.094 -6.094 1 98 89 LYS A N 1
ATOM 664 C CA . LYS A 1 89 ? 9.969 -15.891 -6.422 1 98 89 LYS A CA 1
ATOM 665 C C . LYS A 1 89 ? 9.203 -17.203 -6.387 1 98 89 LYS A C 1
ATOM 667 O O . LYS A 1 89 ? 8.039 -17.234 -5.988 1 98 89 LYS A O 1
ATOM 672 N N . ALA A 1 90 ? 9.859 -18.312 -6.801 1 98.06 90 ALA A N 1
ATOM 673 C CA . ALA A 1 90 ? 9.18 -19.609 -6.801 1 98.06 90 ALA A CA 1
ATOM 674 C C . ALA A 1 90 ? 8.836 -20.047 -5.379 1 98.06 90 ALA A C 1
ATOM 676 O O . ALA A 1 90 ? 7.734 -20.531 -5.121 1 98.06 90 ALA A O 1
ATOM 677 N N . LYS A 1 91 ? 9.797 -19.922 -4.516 1 98.06 91 LYS A N 1
ATOM 678 C CA . LYS A 1 91 ? 9.562 -20.266 -3.111 1 98.06 91 LYS A CA 1
ATOM 679 C C . LYS A 1 91 ? 8.5 -19.359 -2.5 1 98.06 91 LYS A C 1
ATOM 681 O O . LYS A 1 91 ? 7.652 -19.812 -1.735 1 98.06 91 LYS A O 1
ATOM 686 N N . GLN A 1 92 ? 8.531 -18.062 -2.85 1 98.06 92 GLN A N 1
ATOM 687 C CA . GLN A 1 92 ? 7.535 -17.125 -2.35 1 98.06 92 GLN A CA 1
ATOM 688 C C . GLN A 1 92 ? 6.137 -17.484 -2.844 1 98.06 92 GLN A C 1
ATOM 690 O O . GLN A 1 92 ? 5.172 -17.438 -2.078 1 98.06 92 GLN A O 1
ATOM 695 N N . LYS A 1 93 ? 6.074 -17.844 -4.105 1 98 93 LYS A N 1
ATOM 696 C CA . LYS A 1 93 ? 4.809 -18.312 -4.656 1 98 93 LYS A CA 1
ATOM 697 C C . LYS A 1 93 ? 4.273 -19.5 -3.852 1 98 93 LYS A C 1
ATOM 699 O O . LYS A 1 93 ? 3.104 -19.516 -3.461 1 98 93 LYS A O 1
ATOM 704 N N . GLN A 1 94 ? 5.133 -20.422 -3.555 1 97.62 94 GLN A N 1
ATOM 705 C CA . GLN A 1 94 ? 4.723 -21.594 -2.799 1 97.62 94 GLN A CA 1
ATOM 706 C C . GLN A 1 94 ? 4.207 -21.219 -1.416 1 97.62 94 GLN A C 1
ATOM 708 O O . GLN A 1 94 ? 3.18 -21.719 -0.967 1 97.62 94 GLN A O 1
ATOM 713 N N . MET A 1 95 ? 4.855 -20.312 -0.816 1 97.31 95 MET A N 1
ATOM 714 C CA . MET A 1 95 ? 4.477 -19.844 0.518 1 97.31 95 MET A CA 1
ATOM 715 C C . MET A 1 95 ? 3.107 -19.188 0.495 1 97.31 95 MET A C 1
ATOM 717 O O . MET A 1 95 ? 2.264 -19.453 1.351 1 97.31 95 MET A O 1
ATOM 721 N N . VAL A 1 96 ? 2.906 -18.328 -0.498 1 98.31 96 VAL A N 1
ATOM 722 C CA . VAL A 1 96 ? 1.649 -17.594 -0.603 1 98.31 96 VAL A CA 1
ATOM 723 C C . VAL A 1 96 ? 0.509 -18.578 -0.897 1 98.31 96 VAL A C 1
ATOM 725 O O . VAL A 1 96 ? -0.533 -18.531 -0.238 1 98.31 96 VAL A O 1
ATOM 728 N N . GLU A 1 97 ? 0.74 -19.5 -1.844 1 97.88 97 GLU A N 1
ATOM 729 C CA . GLU A 1 97 ? -0.297 -20.438 -2.25 1 97.88 97 GLU A CA 1
ATOM 730 C C . GLU A 1 97 ? -0.694 -21.359 -1.095 1 97.88 97 GLU A C 1
ATOM 732 O O . GLU A 1 97 ? -1.861 -21.734 -0.966 1 97.88 97 GLU A O 1
ATOM 737 N N . ALA A 1 98 ? 0.265 -21.656 -0.275 1 97.38 98 ALA A N 1
ATOM 738 C CA . ALA A 1 98 ? 0.016 -22.547 0.856 1 97.38 98 ALA A CA 1
ATOM 739 C C . ALA A 1 98 ? -0.932 -21.906 1.863 1 97.38 98 ALA A C 1
ATOM 741 O O . ALA A 1 98 ? -1.599 -22.609 2.633 1 97.38 98 ALA A O 1
ATOM 742 N N . GLN A 1 99 ? -1.021 -20.594 1.833 1 97.69 99 GLN A N 1
ATOM 743 C CA . GLN A 1 99 ? -1.844 -19.891 2.812 1 97.69 99 GLN A CA 1
ATOM 744 C C . GLN A 1 99 ? -3.232 -19.594 2.254 1 97.69 99 GLN A C 1
ATOM 746 O O . GLN A 1 99 ? -4.164 -19.328 3.01 1 97.69 99 GLN A O 1
ATOM 751 N N . LEU A 1 100 ? -3.184 -19.672 0.87 1 96.56 100 LEU A N 1
ATOM 752 C CA . LEU A 1 100 ? -4.465 -19.422 0.219 1 96.56 100 LEU A CA 1
ATOM 753 C C . LEU A 1 100 ? -5.363 -20.641 0.283 1 96.56 100 LEU A C 1
ATOM 755 O O . LEU A 1 100 ? -4.953 -21.75 -0.095 1 96.56 100 LEU A O 1
ATOM 759 N N . GLY A 1 101 ? -6.41 -20.656 1.012 1 88.25 101 GLY A N 1
ATOM 760 C CA . GLY A 1 101 ? -7.348 -21.766 1.148 1 88.25 101 GLY A CA 1
ATOM 761 C C . GLY A 1 101 ? -8.062 -22.094 -0.146 1 88.25 101 GLY A C 1
ATOM 762 O O . GLY A 1 101 ? -7.676 -21.625 -1.217 1 88.25 101 GLY A O 1
ATOM 763 N N . GLU A 1 102 ? -9.023 -22.969 -0.007 1 89.44 102 GLU A N 1
ATOM 764 C CA . GLU A 1 102 ? -9.844 -23.375 -1.146 1 89.44 102 GLU A CA 1
ATOM 765 C C . GLU A 1 102 ? -10.492 -22.156 -1.814 1 89.44 102 GLU A C 1
ATOM 767 O O . GLU A 1 102 ? -11.07 -21.312 -1.14 1 89.44 102 GLU A O 1
ATOM 772 N N . GLY A 1 103 ? -10.18 -21.984 -3.025 1 92.31 103 GLY A N 1
ATOM 773 C CA . GLY A 1 103 ? -10.773 -20.891 -3.773 1 92.31 103 GLY A CA 1
ATOM 774 C C . GLY A 1 103 ? -9.883 -19.656 -3.826 1 92.31 103 GLY A C 1
ATOM 775 O O . GLY A 1 103 ? -10.211 -18.672 -4.496 1 92.31 103 GLY A O 1
ATOM 776 N N . GLY A 1 104 ? -8.82 -19.766 -3.016 1 96.31 104 GLY A N 1
ATOM 777 C CA . GLY A 1 104 ? -7.875 -18.656 -3.051 1 96.31 104 GLY A CA 1
ATOM 778 C C . GLY A 1 104 ? -7.164 -18.516 -4.383 1 96.31 104 GLY A C 1
ATOM 779 O O . GLY A 1 104 ? -6.914 -19.516 -5.062 1 96.31 104 GLY A O 1
ATOM 780 N N . ARG A 1 105 ? -6.848 -17.312 -4.789 1 97.69 105 ARG A N 1
ATOM 781 C CA . ARG A 1 105 ? -6.211 -17.062 -6.074 1 97.69 105 ARG A CA 1
ATOM 782 C C . ARG A 1 105 ? -4.836 -16.422 -5.891 1 97.69 105 ARG A C 1
ATOM 784 O O . ARG A 1 105 ? -4.676 -15.492 -5.094 1 97.69 105 ARG A O 1
ATOM 791 N N . PHE A 1 106 ? -3.986 -17.062 -6.609 1 98.44 106 PHE A N 1
ATOM 792 C CA . PHE A 1 106 ? -2.656 -16.469 -6.703 1 98.44 106 PHE A CA 1
ATOM 793 C C . PHE A 1 106 ? -2.496 -15.695 -8.008 1 98.44 106 PHE A C 1
ATOM 795 O O . PHE A 1 106 ? -2.822 -16.203 -9.078 1 98.44 106 PHE A O 1
ATOM 802 N N . ILE A 1 107 ? -2.053 -14.469 -7.895 1 98.5 107 ILE A N 1
ATOM 803 C CA . ILE A 1 107 ? -1.829 -13.633 -9.07 1 98.5 107 ILE A CA 1
ATOM 804 C C . ILE A 1 107 ? -0.33 -13.43 -9.281 1 98.5 107 ILE A C 1
ATOM 806 O O . ILE A 1 107 ? 0.354 -12.867 -8.422 1 98.5 107 ILE A O 1
ATOM 810 N N . GLU A 1 108 ? 0.167 -13.734 -10.391 1 97.12 108 GLU A N 1
ATOM 811 C CA . GLU A 1 108 ? 1.595 -13.914 -10.633 1 97.12 108 GLU A CA 1
ATOM 812 C C . GLU A 1 108 ? 2.312 -12.57 -10.742 1 97.12 108 GLU A C 1
ATOM 814 O O . GLU A 1 108 ? 3.512 -12.484 -10.477 1 97.12 108 GLU A O 1
ATOM 819 N N . PHE A 1 109 ? 1.634 -11.633 -11.289 1 97.88 109 PHE A N 1
ATOM 820 C CA . PHE A 1 109 ? 2.199 -10.297 -11.445 1 97.88 109 PHE A CA 1
ATOM 821 C C . PHE A 1 109 ? 1.097 -9.25 -11.523 1 97.88 109 PHE A C 1
ATOM 823 O O . PHE A 1 109 ? -0.072 -9.586 -11.727 1 97.88 109 PHE A O 1
ATOM 830 N N . THR A 1 110 ? 1.427 -8.023 -11.312 1 98.31 110 THR A N 1
ATOM 831 C CA . THR A 1 110 ? 0.423 -6.969 -11.297 1 98.31 110 THR A CA 1
ATOM 832 C C . THR A 1 110 ? 0.388 -6.234 -12.633 1 98.31 110 THR A C 1
ATOM 834 O O . THR A 1 110 ? -0.683 -5.863 -13.117 1 98.31 110 THR A O 1
ATOM 837 N N . HIS A 1 111 ? 1.501 -6.035 -13.211 1 97.56 111 HIS A N 1
ATOM 838 C CA . HIS A 1 111 ? 1.589 -5.305 -14.469 1 97.56 111 HIS A CA 1
ATOM 839 C C . HIS A 1 111 ? 2.893 -5.613 -15.203 1 97.56 111 HIS A C 1
ATOM 841 O O . HIS A 1 111 ? 3.838 -6.129 -14.602 1 97.56 111 HIS A O 1
ATOM 847 N N . GLU A 1 112 ? 2.906 -5.371 -16.516 1 90.56 112 GLU A N 1
ATOM 848 C CA . GLU A 1 112 ? 4.121 -5.543 -17.312 1 90.56 112 GLU A CA 1
ATOM 849 C C . GLU A 1 112 ? 5.047 -4.34 -17.172 1 90.56 112 GLU A C 1
ATOM 851 O O . GLU A 1 112 ? 4.59 -3.223 -16.922 1 90.56 112 GLU A O 1
ATOM 856 N N . MET B 1 1 ? -9.648 13.312 -4.871 1 96.62 1 MET B N 1
ATOM 857 C CA . MET B 1 1 ? -8.242 13.555 -4.559 1 96.62 1 MET B CA 1
ATOM 858 C C . MET B 1 1 ? -7.387 12.344 -4.906 1 96.62 1 MET B C 1
ATOM 860 O O . MET B 1 1 ? -7.895 11.227 -5 1 96.62 1 MET B O 1
ATOM 864 N N . LYS B 1 2 ? -6.117 12.625 -5.188 1 98 2 LYS B N 1
ATOM 865 C CA . LYS B 1 2 ? -5.102 11.602 -5.41 1 98 2 LYS B CA 1
ATOM 866 C C . LYS B 1 2 ? -4.195 11.445 -4.195 1 98 2 LYS B C 1
ATOM 868 O O . LYS B 1 2 ? -3.428 12.359 -3.867 1 98 2 LYS B O 1
ATOM 873 N N . LEU B 1 3 ? -4.281 10.234 -3.578 1 98.75 3 LEU B N 1
ATOM 874 C CA . LEU B 1 3 ? -3.779 10.07 -2.219 1 98.75 3 LEU B CA 1
ATOM 875 C C . LEU B 1 3 ? -2.549 9.172 -2.199 1 98.75 3 LEU B C 1
ATOM 877 O O . LEU B 1 3 ? -2.561 8.086 -2.777 1 98.75 3 LEU B O 1
ATOM 881 N N . GLY B 1 4 ? -1.483 9.664 -1.637 1 98.75 4 GLY B N 1
ATOM 882 C CA . GLY B 1 4 ? -0.398 8.82 -1.171 1 98.75 4 GLY B CA 1
ATOM 883 C C . GLY B 1 4 ? -0.453 8.539 0.32 1 98.75 4 GLY B C 1
ATOM 884 O O . GLY B 1 4 ? -0.87 9.398 1.101 1 98.75 4 GLY B O 1
ATOM 885 N N . ILE B 1 5 ? -0.009 7.359 0.7 1 98.75 5 ILE B N 1
ATOM 886 C CA . ILE B 1 5 ? 0.042 7.012 2.115 1 98.75 5 ILE B CA 1
ATOM 887 C C . ILE B 1 5 ? 1.467 6.621 2.5 1 98.75 5 ILE B C 1
ATOM 889 O O . ILE B 1 5 ? 2.1 5.809 1.821 1 98.75 5 ILE B O 1
ATOM 893 N N . ILE B 1 6 ? 1.968 7.219 3.57 1 98.5 6 ILE B N 1
ATOM 894 C CA . ILE B 1 6 ? 3.256 6.855 4.152 1 98.5 6 ILE B CA 1
ATOM 895 C C . ILE B 1 6 ? 3.041 6.254 5.539 1 98.5 6 ILE B C 1
ATOM 897 O O . ILE B 1 6 ? 2.402 6.863 6.398 1 98.5 6 ILE B O 1
ATOM 901 N N . ARG B 1 7 ? 3.553 5.059 5.707 1 97.94 7 ARG B N 1
ATOM 902 C CA . ARG B 1 7 ? 3.348 4.348 6.965 1 97.94 7 ARG B CA 1
ATOM 903 C C . ARG B 1 7 ? 4.676 4.055 7.652 1 97.94 7 ARG B C 1
ATOM 905 O O . ARG B 1 7 ? 5.742 4.234 7.059 1 97.94 7 ARG B O 1
ATOM 912 N N . CYS B 1 8 ? 4.637 3.602 8.891 1 97.5 8 CYS B N 1
ATOM 913 C CA . CYS B 1 8 ? 5.82 3.238 9.664 1 97.5 8 CYS B CA 1
ATOM 914 C C . CYS B 1 8 ? 6.398 1.911 9.188 1 97.5 8 CYS B C 1
ATOM 916 O O . CYS B 1 8 ? 5.691 0.902 9.141 1 97.5 8 CYS B O 1
ATOM 918 N N . GLN B 1 9 ? 7.695 1.953 8.906 1 94.31 9 GLN B N 1
ATOM 919 C CA . GLN B 1 9 ? 8.336 0.719 8.461 1 94.31 9 GLN B CA 1
ATOM 920 C C . GLN B 1 9 ? 8.352 -0.322 9.578 1 94.31 9 GLN B C 1
ATOM 922 O O . GLN B 1 9 ? 8.258 -1.523 9.312 1 94.31 9 GLN B O 1
ATOM 927 N N . GLN B 1 10 ? 8.359 0.094 10.789 1 93.31 10 GLN B N 1
ATOM 928 C CA . GLN B 1 10 ? 8.523 -0.802 11.93 1 93.31 10 GLN B CA 1
ATOM 929 C C . GLN B 1 10 ? 7.227 -1.539 12.242 1 93.31 10 GLN B C 1
ATOM 931 O O . GLN B 1 10 ? 7.223 -2.498 13.023 1 93.31 10 GLN B O 1
ATOM 936 N N . THR B 1 11 ? 6.156 -1.158 11.68 1 93.31 11 THR B N 1
ATOM 937 C CA . THR B 1 11 ? 4.887 -1.801 11.984 1 93.31 11 THR B CA 1
ATOM 938 C C . THR B 1 11 ? 4.379 -2.604 10.789 1 93.31 11 THR B C 1
ATOM 940 O O . THR B 1 11 ? 3.363 -3.297 10.891 1 93.31 11 THR B O 1
ATOM 943 N N . GLU B 1 12 ? 5.105 -2.547 9.688 1 89.56 12 GLU B N 1
ATOM 944 C CA . GLU B 1 12 ? 4.664 -3.193 8.461 1 89.56 12 GLU B CA 1
ATOM 945 C C . GLU B 1 12 ? 4.566 -4.707 8.633 1 89.56 12 GLU B C 1
ATOM 947 O O . GLU B 1 12 ? 3.748 -5.359 7.98 1 89.56 12 GLU B O 1
ATOM 952 N N . HIS B 1 13 ? 5.434 -5.234 9.523 1 89.31 13 HIS B N 1
ATOM 953 C CA . HIS B 1 13 ? 5.426 -6.68 9.727 1 89.31 13 HIS B CA 1
ATOM 954 C C . HIS B 1 13 ? 4.145 -7.133 10.414 1 89.31 13 HIS B C 1
ATOM 956 O O . HIS B 1 13 ? 3.764 -8.305 10.32 1 89.31 13 HIS B O 1
ATOM 962 N N . LEU B 1 14 ? 3.459 -6.258 11.094 1 91.81 14 LEU B N 1
ATOM 963 C CA . LEU B 1 14 ? 2.256 -6.586 11.852 1 91.81 14 LEU B CA 1
ATOM 964 C C . LEU B 1 14 ? 1.004 -6.152 11.094 1 91.81 14 LEU B C 1
ATOM 966 O O . LEU B 1 14 ? -0.084 -6.684 11.336 1 91.81 14 LEU B O 1
ATOM 970 N N . CYS B 1 15 ? 1.183 -5.258 10.211 1 96.38 15 CYS B N 1
ATOM 971 C CA . CYS B 1 15 ? 0.008 -4.59 9.656 1 96.38 15 CYS B CA 1
ATOM 972 C C . CYS B 1 15 ? 0.155 -4.383 8.156 1 96.38 15 CYS B C 1
ATOM 974 O O . CYS B 1 15 ? 1.035 -3.643 7.711 1 96.38 15 CYS B O 1
ATOM 976 N N . PRO B 1 16 ? -0.75 -4.938 7.34 1 97.12 16 PRO B N 1
ATOM 977 C CA . PRO B 1 16 ? -0.647 -4.758 5.891 1 97.12 16 PRO B CA 1
ATOM 978 C C . PRO B 1 16 ? -1.328 -3.482 5.402 1 97.12 16 PRO B C 1
ATOM 980 O O . PRO B 1 16 ? -1.402 -3.24 4.195 1 97.12 16 PRO B O 1
ATOM 983 N N . GLY B 1 17 ? -1.81 -2.639 6.27 1 97.12 17 GLY B N 1
ATOM 984 C CA . GLY B 1 17 ? -2.42 -1.372 5.895 1 97.12 17 GLY B CA 1
ATOM 985 C C . GLY B 1 17 ? -3.906 -1.485 5.613 1 97.12 17 GLY B C 1
ATOM 986 O O . GLY B 1 17 ? -4.465 -0.681 4.867 1 97.12 17 GLY B O 1
ATOM 987 N N . THR B 1 18 ? -4.594 -2.48 6.215 1 98.12 18 THR B N 1
ATOM 988 C CA . THR B 1 18 ? -5.965 -2.834 5.855 1 98.12 18 THR B CA 1
ATOM 989 C C . THR B 1 18 ? -6.914 -1.678 6.152 1 98.12 18 THR B C 1
ATOM 991 O O . THR B 1 18 ? -7.68 -1.26 5.281 1 98.12 18 THR B O 1
ATOM 994 N N . LYS B 1 19 ? -6.828 -1.146 7.332 1 97.38 19 LYS B N 1
ATOM 995 C CA . LYS B 1 19 ? -7.777 -0.097 7.699 1 97.38 19 LYS B CA 1
ATOM 996 C C . LYS B 1 19 ? -7.477 1.199 6.949 1 97.38 19 LYS B C 1
ATOM 998 O O . LYS B 1 19 ? -8.391 1.954 6.617 1 97.38 19 LYS B O 1
ATOM 1003 N N . CYS B 1 20 ? -6.172 1.481 6.703 1 98.12 20 CYS B N 1
ATOM 1004 C CA . CYS B 1 20 ? -5.82 2.637 5.883 1 98.12 20 CYS B CA 1
ATOM 1005 C C . CYS B 1 20 ? -6.445 2.533 4.496 1 98.12 20 CYS B C 1
ATOM 1007 O O . CYS B 1 20 ? -7.074 3.479 4.023 1 98.12 20 CYS B O 1
ATOM 1009 N N . LEU B 1 21 ? -6.309 1.354 3.902 1 98.12 21 LEU B N 1
ATOM 1010 C CA . LEU B 1 21 ? -6.809 1.134 2.549 1 98.12 21 LEU B CA 1
ATOM 1011 C C . LEU B 1 21 ? -8.336 1.122 2.529 1 98.12 21 LEU B C 1
ATOM 1013 O O . LEU B 1 21 ? -8.953 1.725 1.647 1 98.12 21 LEU B O 1
ATOM 1017 N N . G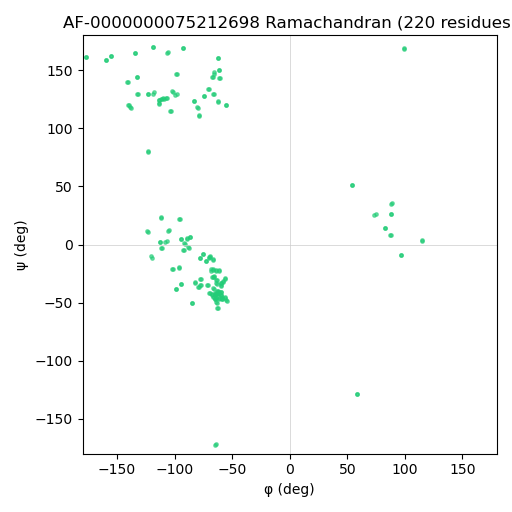LN B 1 22 ? -8.953 0.503 3.496 1 96.94 22 GLN B N 1
ATOM 1018 C CA . GLN B 1 22 ? -10.406 0.506 3.602 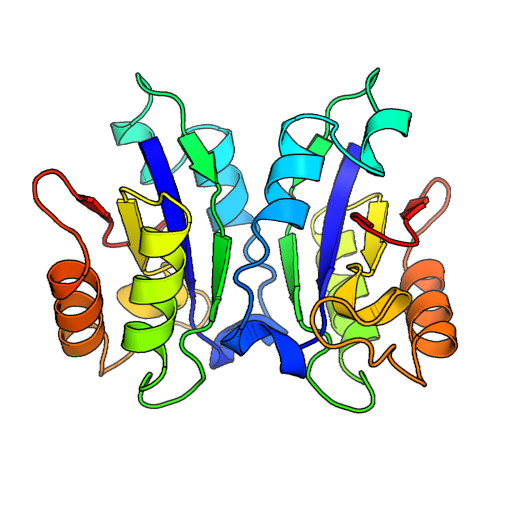1 96.94 22 GLN B CA 1
ATOM 1019 C C . GLN B 1 22 ? -10.945 1.924 3.77 1 96.94 22 GLN B C 1
ATOM 1021 O O . GLN B 1 22 ? -11.938 2.295 3.141 1 96.94 22 GLN B O 1
ATOM 1026 N N . GLY B 1 23 ? -10.312 2.613 4.656 1 97.75 23 GLY B N 1
ATOM 1027 C CA . GLY B 1 23 ? -10.703 4 4.848 1 97.75 23 GLY B CA 1
ATOM 1028 C C . GLY B 1 23 ? -10.672 4.812 3.566 1 97.75 23 GLY B C 1
ATOM 1029 O O . GLY B 1 23 ? 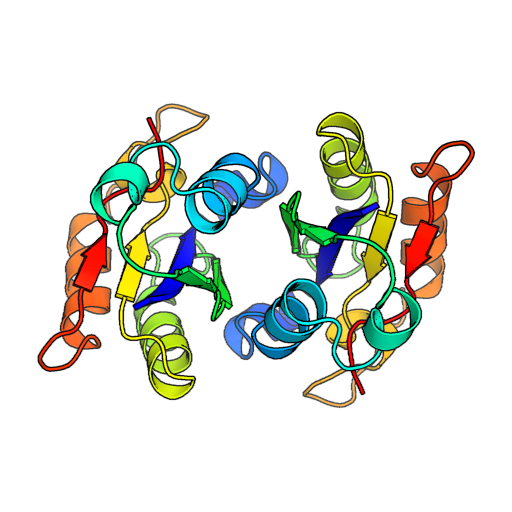-11.633 5.508 3.24 1 97.75 23 GLY B O 1
ATOM 1030 N N . ALA B 1 24 ? -9.562 4.699 2.82 1 97.69 24 ALA B N 1
ATOM 1031 C CA . ALA B 1 24 ? -9.398 5.457 1.582 1 97.69 24 ALA B CA 1
ATOM 1032 C C . ALA B 1 24 ? -10.414 5.012 0.53 1 97.69 24 ALA B C 1
ATOM 1034 O O . ALA B 1 24 ? -10.984 5.84 -0.178 1 97.69 24 ALA B O 1
ATOM 1035 N N . GLN B 1 25 ? -10.68 3.736 0.478 1 95.75 25 GLN B N 1
ATOM 1036 C CA . GLN B 1 25 ? -11.523 3.172 -0.571 1 95.75 25 GLN B CA 1
ATOM 1037 C C . GLN B 1 25 ? -13 3.449 -0.301 1 95.75 25 GLN B C 1
ATOM 1039 O O . GLN B 1 25 ? -13.773 3.656 -1.234 1 95.75 25 GLN B O 1
ATOM 1044 N N . HIS B 1 26 ? -13.398 3.568 0.955 1 96.81 26 HIS B N 1
ATOM 1045 C CA . HIS B 1 26 ? -14.812 3.607 1.281 1 96.81 26 HIS B CA 1
ATOM 1046 C C . HIS B 1 26 ? -15.164 4.867 2.064 1 96.81 26 HIS B C 1
ATOM 1048 O O . HIS B 1 26 ? -16.266 4.984 2.604 1 96.81 26 HIS B O 1
ATOM 1054 N N . HIS B 1 27 ? -14.258 5.766 2.109 1 98.25 27 HIS B N 1
ATOM 1055 C CA . HIS B 1 27 ? -14.461 7.004 2.852 1 98.25 27 HIS B CA 1
ATOM 1056 C C . HIS B 1 27 ? -14.859 6.723 4.297 1 98.25 27 HIS B C 1
ATOM 1058 O O . HIS B 1 27 ? -15.859 7.254 4.781 1 98.25 27 HIS B O 1
ATOM 1064 N N . LEU B 1 28 ? -14.039 5.891 4.859 1 98.06 28 LEU B N 1
ATOM 1065 C CA . LEU B 1 28 ? -14.281 5.551 6.258 1 98.06 28 LEU B CA 1
ATOM 1066 C C . LEU B 1 28 ? -13.266 6.227 7.168 1 98.06 28 LEU B C 1
ATOM 1068 O O . LEU B 1 28 ? -12.266 6.773 6.695 1 98.06 28 LEU B O 1
ATOM 1072 N N . TYR B 1 29 ? -13.531 6.242 8.406 1 97.69 29 TYR B N 1
ATOM 1073 C CA . TYR B 1 29 ? -12.625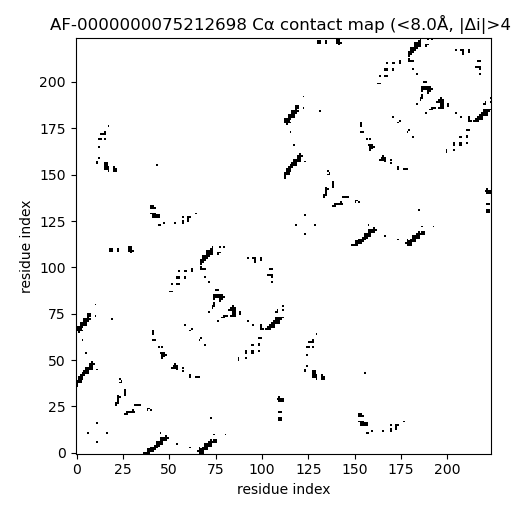 6.766 9.422 1 97.69 29 TYR B CA 1
ATOM 1074 C C . TYR B 1 29 ? -12.289 8.227 9.148 1 97.69 29 TYR B C 1
ATOM 1076 O O . TYR B 1 29 ? -13.18 9.062 9.008 1 97.69 29 TYR B O 1
ATOM 1084 N N . ASN B 1 30 ? -11.008 8.477 9.148 1 97.81 30 ASN B N 1
ATOM 1085 C CA . ASN B 1 30 ? -10.617 9.875 8.953 1 97.81 30 ASN B CA 1
ATOM 1086 C C . ASN B 1 30 ? -10.891 10.336 7.523 1 97.81 30 ASN B C 1
ATOM 1088 O O . ASN B 1 30 ? -10.859 11.531 7.238 1 97.81 30 ASN B O 1
ATOM 1092 N N . PHE B 1 31 ? -11.195 9.477 6.66 1 98.44 31 PHE B N 1
ATOM 1093 C CA . PHE B 1 31 ? -11.453 9.82 5.27 1 98.44 31 PHE B CA 1
ATOM 1094 C C . PHE B 1 31 ? -12.93 10.164 5.062 1 98.44 31 PHE B C 1
ATOM 1096 O O . PHE B 1 31 ? -13.32 10.602 3.98 1 98.44 31 PHE B O 1
ATOM 1103 N N . GLU B 1 32 ? -13.719 10.062 6.098 1 98.19 32 GLU B N 1
ATOM 1104 C CA . GLU B 1 32 ? -15.125 10.461 6.023 1 98.19 32 GLU B CA 1
ATOM 1105 C C . GLU B 1 32 ? -15.258 11.93 5.617 1 98.19 32 GLU B C 1
ATOM 1107 O O . GLU B 1 32 ? -16.203 12.305 4.934 1 98.19 32 GLU B O 1
ATOM 1112 N N . GLN B 1 33 ? -14.32 12.648 6.016 1 97.06 33 GLN B N 1
ATOM 1113 C CA . GLN B 1 33 ? -14.344 14.086 5.746 1 97.06 33 GLN B CA 1
ATOM 1114 C C . GLN B 1 33 ? -14.211 14.367 4.254 1 97.06 33 GLN B C 1
ATOM 1116 O O . GLN B 1 33 ? -14.477 15.484 3.803 1 97.06 33 GLN B O 1
ATOM 1121 N N . PHE B 1 34 ? -13.844 13.352 3.516 1 97.38 34 PHE B N 1
ATOM 1122 C CA . PHE B 1 34 ? -13.68 13.508 2.074 1 97.38 34 PHE B CA 1
ATOM 1123 C C . PHE B 1 34 ? -14.75 12.727 1.32 1 97.38 34 PHE B C 1
ATOM 1125 O O . PHE B 1 34 ? -14.539 12.312 0.178 1 97.38 34 PHE B O 1
ATOM 1132 N N . LYS B 1 35 ? -15.867 12.469 1.977 1 96.75 35 LYS B N 1
ATOM 1133 C CA . LYS B 1 35 ? -16.906 11.57 1.455 1 96.75 35 LYS B CA 1
ATOM 1134 C C . LYS B 1 35 ? -17.469 12.102 0.142 1 96.75 35 LYS B C 1
ATOM 1136 O O . LYS B 1 35 ? -17.984 11.328 -0.67 1 96.75 35 LYS B O 1
ATOM 1141 N N . ASP B 1 36 ? -17.359 13.375 -0.11 1 96.94 36 ASP B N 1
ATOM 1142 C CA . ASP B 1 36 ? -17.984 13.984 -1.279 1 96.94 36 ASP B CA 1
ATOM 1143 C C . ASP B 1 36 ? -17 14.055 -2.451 1 96.94 36 ASP B C 1
ATOM 1145 O O . ASP B 1 36 ? -17.312 14.641 -3.492 1 96.94 36 ASP B O 1
ATOM 1149 N N . GLU B 1 37 ? -15.82 13.508 -2.301 1 96.12 37 GLU B N 1
ATOM 1150 C CA . GLU B 1 37 ? -14.875 13.469 -3.414 1 96.12 37 GLU B CA 1
ATOM 1151 C C . GLU B 1 37 ? -14.258 12.086 -3.572 1 96.12 37 GLU B C 1
ATOM 1153 O O . GLU B 1 37 ? -14 11.398 -2.582 1 96.12 37 GLU B O 1
ATOM 1158 N N . PRO B 1 38 ? -14.047 11.75 -4.836 1 96.44 38 PRO B N 1
ATOM 1159 C CA . PRO B 1 38 ? -13.383 10.461 -5.055 1 96.44 38 PRO B CA 1
ATOM 1160 C C . PRO B 1 38 ? -11.938 10.453 -4.562 1 96.44 38 PRO B C 1
ATOM 1162 O O . PRO B 1 38 ? -11.258 11.477 -4.609 1 96.44 38 PRO B O 1
ATOM 1165 N N . ILE B 1 39 ? -11.523 9.281 -4.031 1 97.69 39 ILE B N 1
ATOM 1166 C CA . ILE B 1 39 ? -10.141 9.094 -3.609 1 97.69 39 ILE B CA 1
ATOM 1167 C C . ILE B 1 39 ? -9.461 8.062 -4.504 1 97.69 39 ILE B C 1
ATOM 1169 O O . ILE B 1 39 ? -9.969 6.949 -4.668 1 97.69 39 ILE B O 1
ATOM 1173 N N . GLU B 1 40 ? -8.422 8.477 -5.133 1 97.56 40 GLU B N 1
ATOM 1174 C CA . GLU B 1 40 ? -7.562 7.594 -5.91 1 97.56 40 GLU B CA 1
ATOM 1175 C C . GLU B 1 40 ? -6.234 7.352 -5.195 1 97.56 40 GLU B C 1
ATOM 1177 O O . GLU B 1 40 ? -5.523 8.305 -4.855 1 97.56 40 GLU B O 1
ATOM 1182 N N . LEU B 1 41 ? -5.914 6.105 -5.012 1 98.12 41 LEU B N 1
ATOM 1183 C CA . LEU B 1 41 ? -4.652 5.773 -4.363 1 98.12 41 LEU B CA 1
ATOM 1184 C C . LEU B 1 41 ? -3.5 5.797 -5.363 1 98.12 41 LEU B C 1
ATOM 1186 O O . LEU B 1 41 ? -3.514 5.059 -6.348 1 98.12 41 LEU B O 1
ATOM 1190 N N . ILE B 1 42 ? -2.543 6.621 -5.012 1 98.38 42 ILE B N 1
ATOM 1191 C CA . ILE B 1 42 ? -1.381 6.766 -5.883 1 98.38 42 ILE B CA 1
ATOM 1192 C C . ILE B 1 42 ? -0.268 5.832 -5.418 1 98.38 42 ILE B C 1
ATOM 1194 O O . ILE B 1 42 ? 0.519 5.34 -6.23 1 98.38 42 ILE B O 1
ATOM 1198 N N . GLY B 1 43 ? -0.214 5.656 -4.152 1 98.25 43 GLY B N 1
ATOM 1199 C CA . GLY B 1 43 ? 0.835 4.809 -3.613 1 98.25 43 GLY B CA 1
ATOM 1200 C C . GLY B 1 43 ? 0.741 4.625 -2.109 1 98.25 43 GLY B C 1
ATOM 1201 O O . GLY B 1 43 ? 0.024 5.367 -1.434 1 98.25 43 GLY B O 1
ATOM 1202 N N . MET B 1 44 ? 1.418 3.566 -1.614 1 98.25 44 MET B N 1
ATOM 1203 C CA . MET B 1 44 ? 1.614 3.283 -0.195 1 98.25 44 MET B CA 1
ATOM 1204 C C . MET B 1 44 ? 3.041 2.814 0.074 1 98.25 44 MET B C 1
ATOM 1206 O O . MET B 1 44 ? 3.463 1.775 -0.437 1 98.25 44 MET B O 1
ATOM 1210 N N . VAL B 1 45 ? 3.744 3.615 0.889 1 97.31 45 VAL B N 1
ATOM 1211 C CA . VAL B 1 45 ? 5.152 3.328 1.144 1 97.31 45 VAL B CA 1
ATOM 1212 C C . VAL B 1 45 ? 5.441 3.443 2.639 1 97.31 45 VAL B C 1
ATOM 1214 O O . VAL B 1 45 ? 4.625 3.975 3.396 1 97.31 45 VAL B O 1
ATOM 1217 N N . SER B 1 46 ? 6.578 2.906 3.002 1 96.75 46 SER B N 1
ATOM 1218 C CA . SER B 1 46 ? 7.004 3.07 4.387 1 96.75 46 SER B CA 1
ATOM 1219 C C . SER B 1 46 ? 7.902 4.293 4.551 1 96.75 46 SER B C 1
ATOM 1221 O O . SER B 1 46 ? 8.391 4.848 3.562 1 96.75 46 SER B O 1
ATOM 1223 N N . CYS B 1 47 ? 8.148 4.645 5.758 1 97.06 47 CYS B N 1
ATOM 1224 C CA . CYS B 1 47 ? 8.984 5.793 6.086 1 97.06 47 CYS B CA 1
ATOM 1225 C C . CYS B 1 47 ? 10.461 5.469 5.875 1 97.06 47 CYS B C 1
ATOM 1227 O O . CYS B 1 47 ? 11.312 6.348 5.996 1 97.06 47 CYS B O 1
ATOM 1229 N N . GLY B 1 48 ? 10.742 4.273 5.617 1 93.81 48 GLY B N 1
ATOM 1230 C CA . GLY B 1 48 ? 12.117 3.875 5.336 1 93.81 48 GLY B CA 1
ATOM 1231 C C . GLY B 1 48 ? 12.906 3.541 6.582 1 93.81 48 GLY B C 1
ATOM 1232 O O . GLY B 1 48 ? 14.133 3.412 6.531 1 93.81 48 GLY B O 1
ATOM 1233 N N . GLY B 1 49 ? 12.164 3.496 7.723 1 93.12 49 GLY B N 1
ATOM 1234 C CA . GLY B 1 49 ? 12.836 3.152 8.969 1 93.12 49 GLY B CA 1
ATOM 1235 C C . GLY B 1 49 ? 13.188 4.363 9.805 1 93.12 49 GLY B C 1
ATOM 1236 O O . GLY B 1 49 ? 13.117 5.496 9.328 1 93.12 49 GLY B O 1
ATOM 1237 N N . CYS B 1 50 ? 13.586 4.066 11.023 1 95.44 50 CYS B N 1
ATOM 1238 C CA . CYS B 1 50 ? 13.945 5.137 11.945 1 95.44 50 CYS B CA 1
ATOM 1239 C C . CYS B 1 50 ? 15.258 5.789 11.539 1 95.44 50 CYS B C 1
ATOM 1241 O O . CYS B 1 50 ? 16.234 5.098 11.234 1 95.44 50 CYS B O 1
ATOM 1243 N N . PRO B 1 51 ? 15.312 7.133 11.523 1 96 51 PRO B N 1
ATOM 1244 C CA . PRO B 1 51 ? 14.352 8.109 12.055 1 96 51 PRO B CA 1
ATOM 1245 C C . PRO B 1 51 ? 13.383 8.617 10.992 1 96 51 PRO B C 1
ATOM 1247 O O . PRO B 1 51 ? 12.773 9.672 11.172 1 96 51 PRO B O 1
ATOM 1250 N N . GLY B 1 52 ? 13.141 7.934 9.883 1 95.12 52 GLY B N 1
ATOM 1251 C CA . GLY B 1 52 ? 12.211 8.336 8.836 1 95.12 52 GLY B CA 1
ATOM 1252 C C . GLY B 1 52 ? 12.852 9.219 7.781 1 95.12 52 GLY B C 1
ATOM 1253 O O . GLY B 1 52 ? 12.18 10.07 7.191 1 95.12 52 GLY B O 1
ATOM 1254 N N . LYS B 1 53 ? 14.094 8.953 7.484 1 93.75 53 LYS B N 1
ATOM 1255 C CA . LYS B 1 53 ? 14.859 9.82 6.594 1 93.75 53 LYS B CA 1
ATOM 1256 C C . LYS B 1 53 ? 14.398 9.664 5.148 1 93.75 53 LYS B C 1
ATOM 1258 O O . LYS B 1 53 ? 14.695 10.516 4.305 1 93.75 53 LYS B O 1
ATOM 1263 N N . GLN B 1 54 ? 13.641 8.641 4.859 1 96.5 54 GLN B N 1
ATOM 1264 C CA . GLN B 1 54 ? 13.25 8.398 3.475 1 96.5 54 GLN B CA 1
ATOM 1265 C C . GLN B 1 54 ? 11.914 9.055 3.154 1 96.5 54 GLN B C 1
ATOM 1267 O O . GLN B 1 54 ? 11.477 9.055 2.002 1 96.5 54 GLN B O 1
ATOM 1272 N N . VAL B 1 55 ? 11.297 9.633 4.133 1 97.62 55 VAL B N 1
ATOM 1273 C CA . VAL B 1 55 ? 9.969 10.211 3.973 1 97.62 55 VAL B CA 1
ATOM 1274 C C . VAL B 1 55 ? 10 11.297 2.904 1 97.62 55 VAL B C 1
ATOM 1276 O O . VAL B 1 55 ? 9.117 11.359 2.041 1 97.62 55 VAL B O 1
ATOM 1279 N N . ASN B 1 56 ? 11.055 12.086 2.939 1 97.31 56 ASN B N 1
ATOM 1280 C CA . ASN B 1 56 ? 11.125 13.188 1.981 1 97.31 56 ASN B CA 1
ATOM 1281 C C . ASN B 1 56 ? 11.172 12.672 0.545 1 97.31 56 ASN B C 1
ATOM 1283 O O . ASN B 1 56 ? 10.328 13.047 -0.276 1 97.31 56 ASN B O 1
ATOM 1287 N N . ALA B 1 57 ? 12.102 11.82 0.25 1 97.5 57 ALA B N 1
ATOM 1288 C CA . ALA B 1 57 ? 12.258 11.281 -1.1 1 97.5 57 ALA B CA 1
ATOM 1289 C C . ALA B 1 57 ? 10.992 10.547 -1.545 1 97.5 57 ALA B C 1
ATOM 1291 O O . ALA B 1 57 ? 10.617 10.609 -2.717 1 97.5 57 ALA B O 1
ATOM 1292 N N . ARG B 1 58 ? 10.344 9.961 -0.683 1 97.69 58 ARG B N 1
ATOM 1293 C CA . ARG B 1 58 ? 9.148 9.18 -1.019 1 97.69 58 ARG B CA 1
ATOM 1294 C C . ARG B 1 58 ? 7.945 10.094 -1.229 1 97.69 58 ARG B C 1
ATOM 1296 O O . ARG B 1 58 ? 7.109 9.836 -2.1 1 97.69 58 ARG B O 1
ATOM 1303 N N . ALA B 1 59 ? 7.875 11.164 -0.429 1 98.19 59 ALA B N 1
ATOM 1304 C CA . ALA B 1 59 ? 6.852 12.18 -0.68 1 98.19 59 ALA B CA 1
ATOM 1305 C C . ALA B 1 59 ? 7.031 12.805 -2.059 1 98.19 59 ALA B C 1
ATOM 1307 O O . ALA B 1 59 ? 6.062 12.969 -2.807 1 98.19 59 ALA B O 1
ATOM 1308 N N . VAL B 1 60 ? 8.281 13.094 -2.414 1 98.19 60 VAL B N 1
ATOM 1309 C CA . VAL B 1 60 ? 8.586 13.664 -3.721 1 98.19 60 VAL B CA 1
ATOM 1310 C C . VAL B 1 60 ? 8.102 12.719 -4.82 1 98.19 60 VAL B C 1
ATOM 1312 O O . VAL B 1 60 ? 7.461 13.156 -5.781 1 98.19 60 VAL B O 1
ATOM 1315 N N . GLU B 1 61 ? 8.375 11.469 -4.672 1 98 61 GLU B N 1
ATOM 1316 C CA . GLU B 1 61 ? 8 10.484 -5.684 1 98 61 GLU B CA 1
ATOM 1317 C C . GLU B 1 61 ? 6.484 10.367 -5.805 1 98 61 GLU B C 1
ATOM 1319 O O . GLU B 1 61 ? 5.949 10.297 -6.914 1 98 61 GLU B O 1
ATOM 1324 N N . LEU B 1 62 ? 5.777 10.375 -4.656 1 98.25 62 LEU B N 1
ATOM 1325 C CA . LEU B 1 62 ? 4.316 10.336 -4.68 1 98.25 62 LEU B CA 1
ATOM 1326 C C . LEU B 1 62 ? 3.75 11.531 -5.426 1 98.25 62 LEU B C 1
ATOM 1328 O O . LEU B 1 62 ? 2.873 11.383 -6.277 1 98.25 62 LEU B O 1
ATOM 1332 N N . VAL B 1 63 ? 4.316 12.695 -5.16 1 98.38 63 VAL B N 1
ATOM 1333 C CA . VAL B 1 63 ? 3.846 13.914 -5.809 1 98.38 63 VAL B CA 1
ATOM 1334 C C . VAL B 1 63 ? 4.164 13.859 -7.305 1 98.38 63 VAL B C 1
ATOM 1336 O O . VAL B 1 63 ? 3.326 14.219 -8.133 1 98.38 63 VAL B O 1
ATOM 1339 N N . LYS B 1 64 ? 5.32 13.422 -7.602 1 97.81 64 LYS B N 1
ATOM 1340 C CA . LYS B 1 64 ? 5.715 13.273 -9 1 97.81 64 LYS B CA 1
ATOM 1341 C C . LYS B 1 64 ? 4.738 12.375 -9.75 1 97.81 64 LYS B C 1
ATOM 1343 O O . LYS B 1 64 ? 4.469 12.594 -10.938 1 97.81 64 LYS B O 1
ATOM 1348 N N . ARG B 1 65 ? 4.137 11.484 -9.078 1 97.62 65 ARG B N 1
ATOM 1349 C CA . ARG B 1 65 ? 3.223 10.531 -9.703 1 97.62 65 ARG B CA 1
ATOM 1350 C C . ARG B 1 65 ? 1.79 11.055 -9.672 1 97.62 65 ARG B C 1
ATOM 1352 O O . ARG B 1 65 ? 0.866 10.367 -10.117 1 97.62 65 ARG B O 1
ATOM 1359 N N . GLY B 1 66 ? 1.637 12.203 -9.148 1 97 66 GLY B N 1
ATOM 1360 C CA . GLY B 1 66 ? 0.356 12.867 -9.312 1 97 66 GLY B CA 1
ATOM 1361 C C . GLY B 1 66 ? -0.391 13.047 -8 1 97 66 GLY B C 1
ATOM 1362 O O . GLY B 1 66 ? -1.502 13.578 -7.984 1 97 66 GLY B O 1
ATOM 1363 N N . ALA B 1 67 ? 0.221 12.664 -6.855 1 98.25 67 ALA B N 1
ATOM 1364 C CA . ALA B 1 67 ? -0.462 12.828 -5.574 1 98.25 67 ALA B CA 1
ATOM 1365 C C . ALA B 1 67 ? -0.654 14.305 -5.242 1 98.25 67 ALA B C 1
ATOM 1367 O O . ALA B 1 67 ? 0.289 15.094 -5.328 1 98.25 67 ALA B O 1
ATOM 1368 N N . ASP B 1 68 ? -1.869 14.609 -4.914 1 98.25 68 ASP B N 1
ATOM 1369 C CA . ASP B 1 68 ? -2.129 15.953 -4.414 1 98.25 68 ASP B CA 1
ATOM 1370 C C . ASP B 1 68 ? -2.529 15.922 -2.939 1 98.25 68 ASP B C 1
ATOM 1372 O O . ASP B 1 68 ? -2.867 16.953 -2.361 1 98.25 68 ASP B O 1
ATOM 1376 N N . ALA B 1 69 ? -2.543 14.773 -2.322 1 98.75 69 ALA B N 1
ATOM 1377 C CA . ALA B 1 69 ? -2.723 14.555 -0.89 1 98.75 69 ALA B CA 1
ATOM 1378 C C . ALA B 1 69 ? -1.817 13.43 -0.392 1 98.75 69 ALA B C 1
ATOM 1380 O O . ALA B 1 69 ? -1.628 12.43 -1.083 1 98.75 69 ALA B O 1
ATOM 1381 N N . ILE B 1 70 ? -1.254 13.602 0.751 1 98.81 70 ILE B N 1
ATOM 1382 C CA . ILE B 1 70 ? -0.457 12.555 1.382 1 98.81 70 ILE B CA 1
ATOM 1383 C C . ILE B 1 70 ? -0.876 12.398 2.842 1 98.81 70 ILE B C 1
ATOM 1385 O O . ILE B 1 70 ? -1.021 13.383 3.564 1 98.81 70 ILE B O 1
ATOM 1389 N N . ALA B 1 71 ? -1.144 11.227 3.242 1 98.81 71 ALA B N 1
ATOM 1390 C CA . ALA B 1 71 ? -1.456 10.898 4.629 1 98.81 71 ALA B CA 1
ATOM 1391 C C . ALA B 1 71 ? -0.256 10.266 5.328 1 98.81 71 ALA B C 1
ATOM 1393 O O . ALA B 1 71 ? 0.395 9.375 4.77 1 98.81 71 ALA B O 1
ATOM 1394 N N . LEU B 1 72 ? 0.08 10.727 6.504 1 98.44 72 LEU B N 1
ATOM 1395 C CA . LEU B 1 72 ? 0.847 9.914 7.441 1 98.44 72 LEU B CA 1
ATOM 1396 C C . LEU B 1 72 ? -0.059 8.93 8.172 1 98.44 72 LEU B C 1
ATOM 1398 O O . LEU B 1 72 ? -0.981 9.336 8.883 1 98.44 72 LEU B O 1
ATOM 1402 N N . ALA B 1 73 ? 0.242 7.688 7.945 1 98.38 73 ALA B N 1
ATOM 1403 C CA . ALA B 1 73 ? -0.63 6.66 8.508 1 98.38 73 ALA B CA 1
ATOM 1404 C C . ALA B 1 73 ? -0.639 6.723 10.031 1 98.38 73 ALA B C 1
ATOM 1406 O O . ALA B 1 73 ? 0.314 7.211 10.648 1 98.38 73 ALA B O 1
ATOM 1407 N N . SER B 1 74 ? -1.647 6.156 10.656 1 98.12 74 SER B N 1
ATOM 1408 C CA . SER B 1 74 ? -1.877 6.25 12.094 1 98.12 74 SER B CA 1
ATOM 1409 C C . SER B 1 74 ? -0.748 5.59 12.883 1 98.12 74 SER B C 1
ATOM 1411 O O . SER B 1 74 ? -0.497 5.941 14.039 1 98.12 74 SER B O 1
ATOM 1413 N N . CYS B 1 75 ? -0.053 4.691 12.234 1 97.94 75 CYS B N 1
ATOM 1414 C CA . CYS B 1 75 ? 1.073 4.062 12.914 1 97.94 75 CYS B CA 1
ATOM 1415 C C . CYS B 1 75 ? 2.186 5.07 13.172 1 97.94 75 CYS B C 1
ATOM 1417 O O . CYS B 1 75 ? 2.967 4.914 14.117 1 97.94 75 CYS B O 1
ATOM 1419 N N . ILE B 1 76 ? 2.266 6.043 12.344 1 97.69 76 ILE B N 1
ATOM 1420 C CA . ILE B 1 76 ? 3.24 7.109 12.539 1 97.69 76 ILE B CA 1
ATOM 1421 C C . ILE B 1 76 ? 2.668 8.164 13.492 1 97.69 76 ILE B C 1
ATOM 1423 O O . ILE B 1 76 ? 3.277 8.484 14.516 1 97.69 76 ILE B O 1
ATOM 1427 N N . SER B 1 77 ? 1.459 8.641 13.242 1 96.75 77 SER B N 1
ATOM 1428 C CA . SER B 1 77 ? 0.912 9.82 13.914 1 96.75 77 SER B CA 1
ATOM 1429 C C . SER B 1 77 ? 0.332 9.453 15.273 1 96.75 77 SER B C 1
ATOM 1431 O O . SER B 1 77 ? 0.424 10.234 16.219 1 96.75 77 SER B O 1
ATOM 1433 N N . ARG B 1 78 ? -0.225 8.188 15.375 1 95.06 78 ARG B N 1
ATOM 1434 C CA . ARG B 1 78 ? -0.94 7.82 16.594 1 95.06 78 ARG B CA 1
ATOM 1435 C C . ARG B 1 78 ? -0.3 6.605 17.25 1 95.06 78 ARG B C 1
ATOM 1437 O O . ARG B 1 78 ? -0.664 6.242 18.375 1 95.06 78 ARG B O 1
ATOM 1444 N N . GLY B 1 79 ? 0.589 5.98 16.578 1 93.38 79 GLY B N 1
ATOM 1445 C CA . GLY B 1 79 ? 1.332 4.867 17.141 1 93.38 79 GLY B CA 1
ATOM 1446 C C . GLY B 1 79 ? 0.587 3.547 17.062 1 93.38 79 GLY B C 1
ATOM 1447 O O . GLY B 1 79 ? 0.909 2.6 17.781 1 93.38 79 GLY B O 1
ATOM 1448 N N . ASN B 1 80 ? -0.483 3.609 16.203 1 89.38 80 ASN B N 1
ATOM 1449 C CA . ASN B 1 80 ? -1.18 2.344 15.992 1 89.38 80 ASN B CA 1
ATOM 1450 C C . ASN B 1 80 ? -0.263 1.298 15.367 1 89.38 80 ASN B C 1
ATOM 1452 O O . ASN B 1 80 ? 0.596 1.63 14.547 1 89.38 80 ASN B O 1
ATOM 1456 N N . PRO B 1 81 ? -0.395 0.01 15.586 1 86.88 81 PRO B N 1
ATOM 1457 C CA . PRO B 1 81 ? -1.289 -0.585 16.578 1 86.88 81 PRO B CA 1
ATOM 1458 C C . PRO B 1 81 ? -0.623 -0.752 17.953 1 86.88 81 PRO B C 1
ATOM 1460 O O . PRO B 1 81 ? -1.26 -1.219 18.891 1 86.88 81 PRO B O 1
ATOM 1463 N N . ILE B 1 82 ? 0.617 -0.269 18.125 1 85 82 ILE B N 1
ATOM 1464 C CA . ILE B 1 82 ? 1.386 -0.709 19.281 1 85 82 ILE B CA 1
ATOM 1465 C C . ILE B 1 82 ? 1.476 0.423 20.312 1 85 82 ILE B C 1
ATOM 1467 O O . ILE B 1 82 ? 2.174 0.302 21.312 1 85 82 ILE B O 1
ATOM 1471 N N . GLY B 1 83 ? 0.837 1.538 20.047 1 90.06 83 GLY B N 1
ATOM 1472 C CA . GLY B 1 83 ? 0.792 2.641 21 1 90.06 83 GLY B CA 1
ATOM 1473 C C . GLY B 1 83 ? 2.105 3.391 21.109 1 90.06 83 GLY B C 1
ATOM 1474 O O . GLY B 1 83 ? 2.451 3.898 22.172 1 90.06 83 GLY B O 1
ATOM 1475 N N . TYR B 1 84 ? 2.906 3.373 20.109 1 93.62 84 TYR B N 1
ATOM 1476 C CA . TYR B 1 84 ? 4.223 4 20.078 1 93.62 84 TYR B CA 1
ATOM 1477 C C . TYR B 1 84 ? 4.32 5.004 18.922 1 93.62 84 TYR B C 1
ATOM 1479 O O . TYR B 1 84 ? 4.91 4.711 17.891 1 93.62 84 TYR B O 1
ATOM 1487 N N . PRO B 1 85 ? 3.779 6.176 19.172 1 96.62 85 PRO B N 1
ATOM 1488 C CA . PRO B 1 85 ? 3.832 7.188 18.109 1 96.62 85 PRO B CA 1
ATOM 1489 C C . PRO B 1 85 ? 5.262 7.559 17.719 1 96.62 85 PRO B C 1
ATOM 1491 O O . PRO B 1 85 ? 6.148 7.598 18.578 1 96.62 85 PRO B O 1
ATOM 1494 N N . CYS B 1 86 ? 5.43 7.793 16.469 1 97.81 86 CYS B N 1
ATOM 1495 C CA . CYS B 1 86 ? 6.75 8.156 15.969 1 97.81 86 CYS B CA 1
ATOM 1496 C C . CYS B 1 86 ? 7.227 9.469 16.578 1 97.81 86 CYS B C 1
ATOM 1498 O O . CYS B 1 86 ? 6.555 10.5 16.453 1 97.81 86 CYS B O 1
ATOM 1500 N N . PRO B 1 87 ? 8.367 9.477 17.234 1 97.5 87 PRO B N 1
ATOM 1501 C CA . PRO B 1 87 ? 8.852 10.734 17.812 1 97.5 87 PRO B CA 1
ATOM 1502 C C . PRO B 1 87 ? 9.281 11.742 16.766 1 97.5 87 PRO B C 1
ATOM 1504 O O . PRO B 1 87 ? 9.508 12.914 17.078 1 97.5 87 PRO B O 1
ATOM 1507 N N . PHE B 1 88 ? 9.367 11.328 15.523 1 97.94 88 PHE B N 1
ATOM 1508 C CA . PHE B 1 88 ? 9.82 12.195 14.445 1 97.94 88 PHE B CA 1
ATOM 1509 C C . PHE B 1 88 ? 8.648 12.633 13.57 1 97.94 88 PHE B C 1
ATOM 1511 O O . PHE B 1 88 ? 8.852 13.18 12.477 1 97.94 88 PHE B O 1
ATOM 1518 N N . LYS B 1 89 ? 7.41 12.391 14.031 1 98.06 89 LYS B N 1
ATOM 1519 C CA . LYS B 1 89 ? 6.23 12.633 13.211 1 98.06 89 LYS B CA 1
ATOM 1520 C C . LYS B 1 89 ? 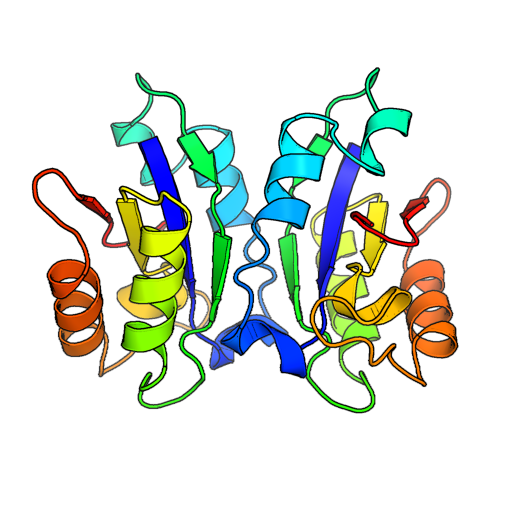6.148 14.102 12.797 1 98.06 89 LYS B C 1
ATOM 1522 O O . LYS B 1 89 ? 5.711 14.414 11.688 1 98.06 89 LYS B O 1
ATOM 1527 N N . ALA B 1 90 ? 6.566 15.023 13.711 1 98.12 90 ALA B N 1
ATOM 1528 C CA . ALA B 1 90 ? 6.504 16.438 13.375 1 98.12 90 ALA B CA 1
ATOM 1529 C C . ALA B 1 90 ? 7.438 16.781 12.219 1 98.12 90 ALA B C 1
ATOM 1531 O O . ALA B 1 90 ? 7.062 17.516 11.305 1 98.12 90 ALA B O 1
ATOM 1532 N N . LYS B 1 91 ? 8.633 16.297 12.305 1 98.12 91 LYS B N 1
ATOM 1533 C CA . LYS B 1 91 ? 9.594 16.5 11.227 1 98.12 91 LYS B CA 1
ATOM 1534 C C . LYS B 1 91 ? 9.117 15.859 9.93 1 98.12 91 LYS B C 1
ATOM 1536 O O . LYS B 1 91 ? 9.258 16.438 8.852 1 98.12 91 LYS B O 1
ATOM 1541 N N . GLN B 1 92 ? 8.516 14.664 10.016 1 98.12 92 GLN B N 1
ATOM 1542 C CA . GLN B 1 92 ? 7.984 13.984 8.844 1 98.12 92 GLN B CA 1
ATOM 1543 C C . GLN B 1 92 ? 6.848 14.789 8.211 1 98.12 92 GLN B C 1
ATOM 1545 O O . GLN B 1 92 ? 6.777 14.922 6.988 1 98.12 92 GLN B O 1
ATOM 1550 N N . LYS B 1 93 ? 6.004 15.305 9.07 1 98 93 LYS B N 1
ATOM 1551 C CA . LYS B 1 93 ? 4.945 16.188 8.586 1 98 93 LYS B CA 1
ATOM 1552 C C . LYS B 1 93 ? 5.523 17.359 7.801 1 98 93 LYS B C 1
ATOM 1554 O O . LYS B 1 93 ? 5.074 17.656 6.691 1 98 93 LYS B O 1
ATOM 1559 N N . GLN B 1 94 ? 6.527 17.953 8.336 1 97.69 94 GLN B N 1
ATOM 1560 C CA . GLN B 1 94 ? 7.148 19.109 7.676 1 97.69 94 GLN B CA 1
ATOM 1561 C C . GLN B 1 94 ? 7.715 18.703 6.316 1 97.69 94 GLN B C 1
ATOM 1563 O O . GLN B 1 94 ? 7.539 19.438 5.332 1 97.69 94 GLN B O 1
ATOM 1568 N N . MET B 1 95 ? 8.305 17.594 6.262 1 97.31 95 MET B N 1
ATOM 1569 C CA . MET B 1 95 ? 8.898 17.094 5.023 1 97.31 95 MET B CA 1
ATOM 1570 C C . MET B 1 95 ? 7.828 16.859 3.965 1 97.31 95 MET B C 1
ATOM 1572 O O . MET B 1 95 ? 7.992 17.25 2.809 1 97.31 95 MET B O 1
ATOM 1576 N N . VAL B 1 96 ? 6.746 16.234 4.387 1 98.31 96 VAL B N 1
ATOM 1577 C CA . VAL B 1 96 ? 5.668 15.898 3.457 1 98.31 96 VAL B CA 1
ATOM 1578 C C . VAL B 1 96 ? 5.008 17.188 2.957 1 98.31 96 VAL B C 1
ATOM 1580 O O . VAL B 1 96 ? 4.82 17.359 1.751 1 98.31 96 VAL B O 1
ATOM 1583 N N . GLU B 1 97 ? 4.742 18.109 3.887 1 97.88 97 GLU B N 1
ATOM 1584 C CA . GLU B 1 97 ? 4.062 19.359 3.533 1 97.88 97 GLU B CA 1
ATOM 1585 C C . GLU B 1 97 ? 4.902 20.188 2.572 1 97.88 97 GLU B C 1
ATOM 1587 O O . GLU B 1 97 ? 4.367 20.859 1.688 1 97.88 97 GLU B O 1
ATOM 1592 N N . ALA B 1 98 ? 6.184 20.109 2.744 1 97.38 98 ALA B N 1
ATOM 1593 C CA . ALA B 1 98 ? 7.094 20.891 1.905 1 97.38 98 ALA B CA 1
ATOM 1594 C C . ALA B 1 98 ? 7.039 20.406 0.456 1 97.38 98 ALA B C 1
ATOM 1596 O O . ALA B 1 98 ? 7.367 21.172 -0.463 1 97.38 98 ALA B O 1
ATOM 1597 N N . GLN B 1 99 ? 6.59 19.203 0.249 1 97.62 99 GLN B N 1
ATOM 1598 C CA . GLN B 1 99 ? 6.578 18.641 -1.1 1 97.62 99 GLN B CA 1
ATOM 1599 C C . GLN B 1 99 ? 5.215 18.828 -1.759 1 97.62 99 GLN B C 1
ATOM 1601 O O . GLN B 1 99 ? 5.094 18.734 -2.982 1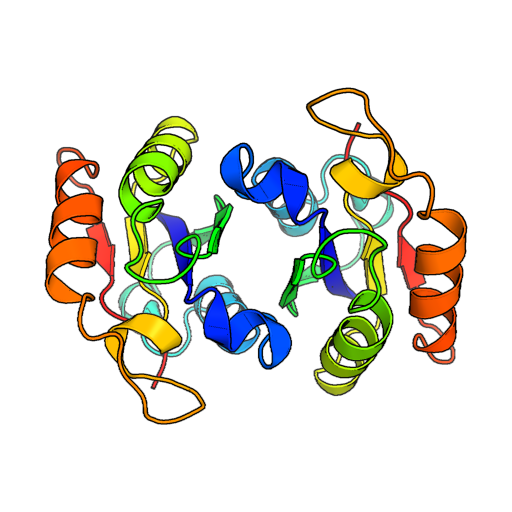 97.62 99 GLN B O 1
ATOM 1606 N N . LEU B 1 100 ? 4.277 19.047 -0.767 1 96.62 100 LEU B N 1
ATOM 1607 C CA . LEU B 1 100 ? 2.926 19.25 -1.281 1 96.62 100 LEU B CA 1
ATOM 1608 C C . LEU B 1 100 ? 2.754 20.672 -1.821 1 96.62 100 LEU B C 1
ATOM 1610 O O . LEU B 1 100 ? 3.053 21.641 -1.128 1 96.62 100 LEU B O 1
ATOM 1614 N N . GLY B 1 101 ? 2.611 20.891 -3.074 1 88.44 101 GLY B N 1
ATOM 1615 C CA . GLY B 1 101 ? 2.434 22.188 -3.701 1 88.44 101 GLY B CA 1
ATOM 1616 C C . GLY B 1 101 ? 1.141 22.875 -3.301 1 88.44 101 GLY B C 1
ATOM 1617 O O . GLY B 1 101 ? 0.471 22.453 -2.359 1 88.44 101 GLY B O 1
ATOM 1618 N N . GLU B 1 102 ? 0.896 23.969 -3.984 1 89.44 102 GLU B N 1
ATOM 1619 C CA . GLU B 1 102 ? -0.331 24.719 -3.754 1 89.44 102 GLU B CA 1
ATOM 1620 C C . GLU B 1 102 ? -1.564 23.844 -3.922 1 89.44 102 GLU B C 1
ATOM 1622 O O . GLU B 1 102 ? -1.684 23.109 -4.906 1 89.44 102 GLU B O 1
ATOM 1627 N N . GLY B 1 103 ? -2.293 23.75 -2.906 1 92.25 103 GLY B N 1
ATOM 1628 C CA . GLY B 1 103 ? -3.518 22.969 -2.965 1 92.25 103 GLY B CA 1
ATOM 1629 C C . GLY B 1 103 ? -3.348 21.562 -2.443 1 92.25 103 GLY B C 1
ATOM 1630 O O . GLY B 1 103 ? -4.316 20.797 -2.357 1 92.25 103 GLY B O 1
ATOM 1631 N N . GLY B 1 104 ? -2.061 21.234 -2.201 1 96.31 104 GLY B N 1
ATOM 1632 C CA . GLY B 1 104 ? -1.813 19.922 -1.64 1 96.31 104 GLY B CA 1
ATOM 1633 C C . GLY B 1 104 ? -2.363 19.766 -0.235 1 96.31 104 GLY B C 1
ATOM 1634 O O . GLY B 1 104 ? -2.404 20.719 0.536 1 96.31 104 GLY B O 1
ATOM 1635 N N . ARG B 1 105 ? -2.777 18.578 0.118 1 97.69 105 ARG B N 1
ATOM 1636 C CA . ARG B 1 105 ? -3.377 18.312 1.421 1 97.69 105 ARG B CA 1
ATOM 1637 C C . ARG B 1 105 ? -2.553 17.297 2.205 1 97.69 105 ARG B C 1
ATOM 1639 O O . ARG B 1 105 ? -2.133 16.281 1.659 1 97.69 105 ARG B O 1
ATOM 1646 N N . PHE B 1 106 ? -2.334 17.766 3.359 1 98.44 106 PHE B N 1
ATOM 1647 C CA . PHE B 1 106 ? -1.733 16.844 4.312 1 98.44 106 PHE B CA 1
ATOM 1648 C C . PHE B 1 106 ? -2.797 16.234 5.215 1 98.44 106 PHE B C 1
ATOM 1650 O O . PHE B 1 106 ? -3.633 16.953 5.773 1 98.44 106 PHE B O 1
ATOM 1657 N N . ILE B 1 107 ? -2.801 14.922 5.336 1 98.5 107 ILE B N 1
ATOM 1658 C CA . ILE B 1 107 ? -3.746 14.211 6.188 1 98.5 107 ILE B CA 1
ATOM 1659 C C . ILE B 1 107 ? -3.016 13.617 7.391 1 98.5 107 ILE B C 1
ATOM 1661 O O . ILE B 1 107 ? -2.119 12.789 7.234 1 98.5 107 ILE B O 1
ATOM 1665 N N . GLU B 1 108 ? -3.436 13.891 8.547 1 97.12 108 GLU B N 1
ATOM 1666 C CA . GLU B 1 108 ? -2.668 13.695 9.773 1 97.12 108 GLU B CA 1
ATOM 1667 C C . GLU B 1 108 ? -2.668 12.227 10.195 1 97.12 108 GLU B C 1
ATOM 1669 O O . GLU B 1 108 ? -1.745 11.773 10.875 1 97.12 108 GLU B O 1
ATOM 1674 N N . PHE B 1 109 ? -3.74 11.594 9.961 1 97.94 109 PHE B N 1
ATOM 1675 C CA . PHE B 1 109 ? -3.873 10.18 10.312 1 97.94 109 PHE B CA 1
ATOM 1676 C C . PHE B 1 109 ? -4.918 9.5 9.438 1 97.94 109 PHE B C 1
ATOM 1678 O O . PHE B 1 109 ? -5.703 10.172 8.766 1 97.94 109 PHE B O 1
ATOM 1685 N N . THR B 1 110 ? -4.902 8.211 9.375 1 98.31 110 THR B N 1
ATOM 1686 C CA . THR B 1 110 ? -5.82 7.484 8.508 1 98.31 110 THR B CA 1
ATOM 1687 C C . THR B 1 110 ? -7.016 6.965 9.297 1 98.31 110 THR B C 1
ATOM 1689 O O . THR B 1 110 ? -8.148 6.977 8.805 1 98.31 110 THR B O 1
ATOM 1692 N N . HIS B 1 111 ? -6.781 6.531 10.477 1 97.62 111 HIS B N 1
ATOM 1693 C CA . HIS B 1 111 ? -7.844 5.965 11.305 1 97.62 111 HIS B CA 1
ATOM 1694 C C . HIS B 1 111 ? -7.457 5.984 12.781 1 97.62 111 HIS B C 1
ATOM 1696 O O . HIS B 1 111 ? -6.281 6.129 13.117 1 97.62 111 HIS B O 1
ATOM 1702 N N . GLU B 1 112 ? -8.477 5.91 13.656 1 90.75 112 GLU B N 1
ATOM 1703 C CA . GLU B 1 112 ? -8.234 5.828 15.094 1 90.75 112 GLU B CA 1
ATOM 1704 C C . GLU B 1 112 ? -7.879 4.402 15.508 1 90.75 112 GLU B C 1
ATOM 1706 O O . GLU B 1 112 ? -8.305 3.438 14.875 1 90.75 112 GLU B O 1
#

Organism: Peptococcus niger (NCBI:txid2741)

Sequence (224 aa):
MKLGIIRCQQTEHLCPGTKCLQGAQHHLYNFEQFKDEPIELIGMVSCGGCPGKQVNARAVELVKRGADAIALASCISRGNPIGYPCPFKAKQKQMVEAQLGEGGRFIEFTHEMKLGIIRCQQTEHLCPGTKCLQGAQHHLYNFEQFKDEPIELIGMVSCGGCPGKQVNARAVELVKRGADAIALASCISRGNPIGYPCPFKAKQKQMVEAQLGEGGRFIEFTHE